Protein AF-A0A3D2SP18-F1 (afdb_monomer)

Radius of gyration: 19.95 Å; Cα contacts (8 Å, |Δi|>4): 294; chains: 1; bounding box: 47×42×52 Å

Solvent-accessible surface area (backbone atoms only — not comparable to full-atom values): 10862 Å² total; per-residue (Å²): 131,84,65,53,75,46,51,32,9,33,41,48,40,33,46,97,75,21,37,49,35,31,59,40,58,71,90,46,96,77,34,73,23,44,42,63,49,44,42,67,45,57,93,93,53,51,52,66,56,30,19,54,50,31,34,32,74,78,49,62,50,89,78,92,64,76,41,85,68,52,76,50,78,47,82,56,99,73,36,34,42,37,40,41,33,31,34,34,75,58,53,82,83,58,55,82,60,54,50,82,66,50,43,79,36,49,44,80,54,55,82,76,52,58,54,56,78,84,45,52,70,54,51,57,67,64,49,65,59,92,38,72,48,76,39,70,50,73,88,74,65,54,76,88,48,82,38,33,33,34,50,57,65,58,87,89,74,69,56,65,74,77,51,73,85,54,52,80,73,44,50,73,42,53,42,68,54,68,78,58,60,75,70,99

Nearest PDB structures (foldseek):
  7ww5-assembly1_A  TM=8.002E-01  e=2.739E-12  Escherichia coli
  3ffu-assembly1_B  TM=8.468E-01  e=6.689E-11  Bdellovibrio bacteriovorus
  2rrk-assembly1_A  TM=7.383E-01  e=1.856E-09  Escherichia coli K-12
  5zrl-assembly2_B  TM=7.384E-01  e=5.865E-09  Mycolicibacterium smegmatis MC2 155
  6o3p-assembly1_B  TM=6.436E-01  e=6.241E-08  Mus musculus

Structure (mmCIF, N/CA/C/O backbone):
data_AF-A0A3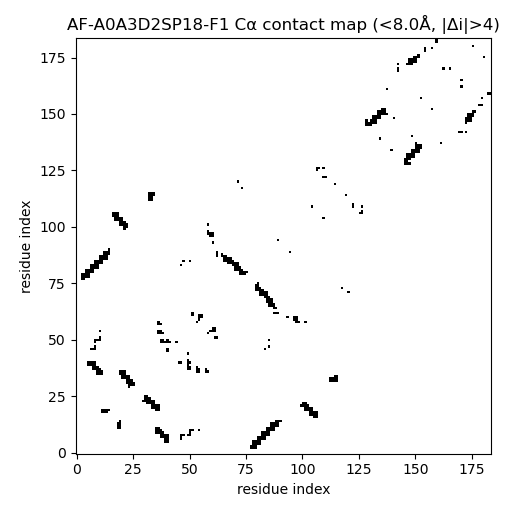D2SP18-F1
#
_entry.id   AF-A0A3D2SP18-F1
#
loop_
_atom_site.group_PDB
_atom_site.id
_atom_site.type_symbol
_atom_site.label_atom_id
_atom_site.label_alt_id
_atom_site.label_comp_id
_atom_site.label_asym_id
_atom_site.label_entity_id
_atom_site.label_seq_id
_atom_site.pdbx_PDB_ins_code
_atom_site.Cartn_x
_atom_site.Cartn_y
_atom_site.Cartn_z
_atom_site.occupancy
_atom_site.B_iso_or_equiv
_atom_site.auth_seq_id
_atom_site.auth_comp_id
_atom_site.auth_asym_id
_atom_site.auth_atom_id
_atom_site.pdbx_PDB_model_num
ATOM 1 N N . MET A 1 1 ? 8.691 -13.862 28.208 1.00 57.28 1 MET A N 1
ATOM 2 C CA . MET A 1 1 ? 7.272 -13.612 27.873 1.00 57.28 1 MET A CA 1
ATOM 3 C C . MET A 1 1 ? 7.206 -13.255 26.399 1.00 57.28 1 MET A C 1
ATOM 5 O O . MET A 1 1 ? 8.135 -12.606 25.934 1.00 57.28 1 MET A O 1
ATOM 9 N N . SER A 1 2 ? 6.203 -13.726 25.656 1.00 78.75 2 SER A N 1
ATOM 10 C CA . SER A 1 2 ? 6.024 -13.340 24.249 1.00 78.75 2 SER A CA 1
ATOM 11 C C . SER A 1 2 ? 5.677 -11.853 24.163 1.00 78.75 2 SER A C 1
ATOM 13 O O . SER A 1 2 ? 4.880 -11.372 24.971 1.00 78.75 2 SER A O 1
ATOM 15 N N . LYS A 1 3 ? 6.282 -11.128 23.215 1.00 87.94 3 LYS A N 1
ATOM 16 C CA . LYS A 1 3 ? 5.959 -9.716 22.970 1.00 87.94 3 LYS A CA 1
ATOM 17 C C . LYS A 1 3 ? 4.475 -9.591 22.582 1.00 87.94 3 LYS A C 1
ATOM 19 O O . LYS A 1 3 ? 3.981 -10.472 21.873 1.00 87.94 3 LYS A O 1
ATOM 24 N N . PRO A 1 4 ? 3.755 -8.547 23.027 1.00 93.19 4 PRO A N 1
ATOM 25 C CA . PRO A 1 4 ? 2.427 -8.251 22.505 1.00 93.19 4 PRO A CA 1
ATOM 26 C C . PRO A 1 4 ? 2.480 -8.088 20.981 1.00 93.19 4 PRO A C 1
ATOM 28 O O . PRO A 1 4 ? 3.446 -7.550 20.437 1.00 93.19 4 PRO A O 1
ATOM 31 N N . VAL A 1 5 ? 1.439 -8.567 20.306 1.00 94.56 5 VAL A N 1
ATOM 32 C CA . VAL A 1 5 ? 1.266 -8.451 18.856 1.00 94.56 5 VAL A CA 1
ATOM 33 C C . VAL A 1 5 ? 0.098 -7.507 18.604 1.00 94.56 5 VAL A C 1
ATOM 35 O O . VAL A 1 5 ? -0.944 -7.638 19.244 1.00 94.56 5 VAL A O 1
ATOM 38 N N . ILE A 1 6 ? 0.283 -6.547 17.703 1.00 94.94 6 ILE A N 1
ATOM 39 C CA . ILE A 1 6 ? -0.779 -5.665 17.220 1.00 94.94 6 ILE A CA 1
ATOM 40 C C . ILE A 1 6 ? -0.916 -5.848 15.718 1.00 94.94 6 ILE A C 1
ATOM 42 O O . ILE A 1 6 ? 0.063 -5.738 14.980 1.00 94.94 6 ILE A O 1
ATOM 46 N N . ASP A 1 7 ? -2.149 -6.053 15.278 1.00 97.06 7 ASP A N 1
ATOM 47 C CA . ASP A 1 7 ? -2.523 -6.083 13.876 1.00 97.06 7 ASP A CA 1
ATOM 48 C C . ASP A 1 7 ? -3.149 -4.742 13.478 1.00 97.06 7 ASP A C 1
ATOM 50 O O . ASP A 1 7 ? -4.023 -4.205 14.163 1.00 97.06 7 ASP A O 1
ATOM 54 N N . ILE A 1 8 ? -2.659 -4.180 12.377 1.00 96.25 8 ILE A N 1
ATOM 55 C CA . ILE A 1 8 ? -3.108 -2.916 11.794 1.00 96.25 8 ILE A CA 1
ATOM 56 C C . ILE A 1 8 ? -3.518 -3.196 10.354 1.00 96.25 8 ILE A C 1
ATOM 58 O O . ILE A 1 8 ? -2.740 -3.765 9.589 1.00 96.25 8 ILE A O 1
ATOM 62 N N . ALA A 1 9 ? -4.720 -2.780 9.983 1.00 97.88 9 ALA A N 1
ATOM 63 C CA . ALA A 1 9 ? -5.226 -2.843 8.625 1.00 97.88 9 ALA A CA 1
ATOM 64 C C . ALA A 1 9 ? -5.054 -1.482 7.937 1.00 97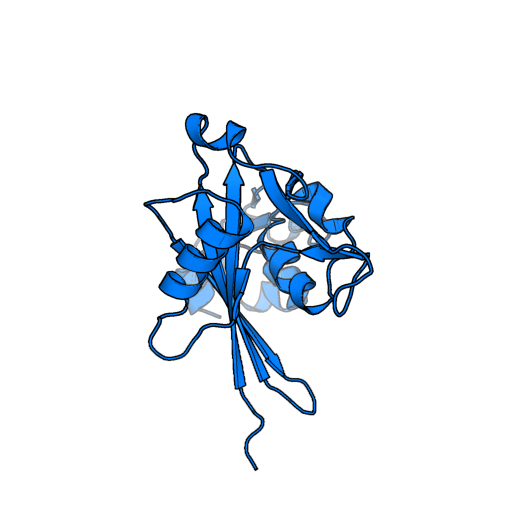.88 9 ALA A C 1
ATOM 66 O O . ALA A 1 9 ? -5.429 -0.455 8.496 1.00 97.88 9 ALA A O 1
ATOM 67 N N . ILE A 1 10 ? -4.488 -1.465 6.729 1.00 97.69 10 ILE A N 1
ATOM 68 C CA . ILE A 1 10 ? -4.214 -0.241 5.961 1.00 97.69 10 ILE A CA 1
ATOM 69 C C . ILE A 1 10 ? -4.856 -0.344 4.578 1.00 97.69 10 ILE A C 1
ATOM 71 O O . ILE A 1 10 ? -4.629 -1.318 3.856 1.00 97.69 10 ILE A O 1
ATOM 75 N N . GLY A 1 11 ? -5.608 0.690 4.192 1.00 97.81 11 GLY A N 1
ATOM 76 C CA . GLY A 1 11 ? -6.241 0.801 2.882 1.00 97.81 11 GLY A CA 1
ATOM 77 C C . GLY A 1 11 ? -5.465 1.706 1.925 1.00 97.81 11 GLY A C 1
ATOM 78 O O . GLY A 1 11 ? -5.399 2.922 2.083 1.00 97.81 11 GLY A O 1
ATOM 79 N N . LEU A 1 12 ? -4.917 1.121 0.865 1.00 97.88 12 LEU A N 1
ATOM 80 C CA . LEU A 1 12 ? -4.280 1.828 -0.241 1.00 97.88 12 LEU A CA 1
ATOM 81 C C . LEU A 1 12 ? -5.338 2.176 -1.292 1.00 97.88 12 LEU A C 1
ATOM 83 O O . LEU A 1 12 ? -5.621 1.398 -2.205 1.00 97.88 12 LEU A O 1
ATOM 87 N N . LEU A 1 13 ? -5.945 3.352 -1.156 1.00 98.06 13 LEU A N 1
ATOM 88 C CA . LEU A 1 13 ? -6.958 3.824 -2.098 1.00 98.06 13 LEU A CA 1
ATOM 89 C C . LEU A 1 13 ? -6.307 4.399 -3.354 1.00 98.06 13 LEU A C 1
ATOM 91 O O . LEU A 1 13 ? -5.479 5.310 -3.274 1.00 98.06 13 LEU A O 1
ATOM 95 N N . LEU A 1 14 ? -6.689 3.867 -4.515 1.00 97.31 14 LEU A N 1
ATOM 96 C CA . LEU A 1 14 ? -6.088 4.184 -5.807 1.00 97.31 14 LEU A CA 1
ATOM 97 C C . LEU A 1 14 ? -7.085 4.873 -6.737 1.00 97.31 14 LEU A C 1
ATOM 99 O O . LEU A 1 14 ? -8.202 4.401 -6.928 1.00 97.31 14 LEU A O 1
ATOM 103 N N . HIS A 1 15 ? -6.652 5.942 -7.400 1.00 96.25 15 HIS A N 1
ATOM 104 C CA . HIS A 1 15 ? -7.450 6.610 -8.425 1.00 96.25 15 HIS A CA 1
ATOM 105 C C . HIS A 1 15 ? -6.551 7.212 -9.504 1.00 96.25 15 HIS A C 1
ATOM 107 O O . HIS A 1 15 ? -5.709 8.060 -9.214 1.00 96.25 15 HIS A O 1
ATOM 113 N N . ARG A 1 16 ? -6.712 6.774 -10.762 1.00 93.31 16 ARG A N 1
ATOM 114 C CA . ARG A 1 16 ? -5.960 7.285 -11.931 1.00 93.31 16 ARG A CA 1
ATOM 115 C C . ARG A 1 16 ? -4.444 7.402 -11.682 1.00 93.31 16 ARG A C 1
ATOM 117 O O . ARG A 1 16 ? -3.831 8.434 -11.940 1.00 93.31 16 ARG A O 1
ATOM 124 N N . GLY A 1 17 ? -3.847 6.347 -11.123 1.00 88.31 17 GLY A N 1
ATOM 125 C CA . GLY A 1 17 ? -2.411 6.286 -10.815 1.00 88.31 17 GLY A CA 1
ATOM 126 C C . GLY A 1 17 ? -1.976 7.036 -9.548 1.00 88.31 17 GLY A C 1
ATOM 127 O O . GLY A 1 17 ? -0.808 6.952 -9.175 1.00 88.31 17 GLY A O 1
ATOM 128 N N . LYS A 1 18 ? -2.892 7.723 -8.858 1.00 95.62 18 LYS A N 1
ATOM 129 C CA . LYS A 1 18 ? -2.647 8.381 -7.570 1.00 95.62 18 LYS A CA 1
ATOM 130 C C . LYS A 1 18 ? -3.057 7.500 -6.397 1.00 95.62 18 LYS A C 1
ATOM 132 O O . LYS A 1 18 ? -3.878 6.597 -6.553 1.00 95.62 18 LYS A O 1
ATOM 137 N N . VAL A 1 19 ? -2.496 7.806 -5.233 1.00 97.38 19 VAL A N 1
ATOM 138 C CA . VAL A 1 19 ? -2.779 7.169 -3.944 1.00 97.38 19 VAL A CA 1
ATOM 139 C C . VAL A 1 19 ? -3.335 8.218 -2.985 1.00 97.38 19 VAL A C 1
ATOM 141 O O . VAL A 1 19 ? -2.843 9.353 -2.967 1.00 97.38 19 VAL A O 1
ATOM 144 N N . LEU A 1 20 ? -4.362 7.861 -2.214 1.00 97.69 20 LEU A N 1
ATOM 145 C CA . LEU A 1 20 ? -4.901 8.732 -1.173 1.00 97.69 20 LEU A CA 1
ATOM 146 C C . LEU A 1 20 ? -3.981 8.734 0.051 1.00 97.69 20 LEU A C 1
ATOM 148 O O . LEU A 1 20 ? -3.596 7.677 0.547 1.00 97.69 20 LEU A O 1
ATOM 152 N N . VAL A 1 21 ? -3.643 9.924 0.539 1.00 97.25 21 VAL A N 1
ATOM 153 C CA . VAL A 1 21 ? -2.777 10.118 1.704 1.00 97.25 21 VAL A CA 1
ATOM 154 C C . VAL A 1 21 ? -3.359 11.217 2.587 1.00 97.25 21 VAL A C 1
ATOM 156 O O . VAL A 1 21 ? -3.791 12.257 2.087 1.00 97.25 21 VAL A O 1
ATOM 159 N N . GLY A 1 22 ? -3.369 10.988 3.895 1.00 93.38 22 GLY A N 1
ATOM 160 C CA . GLY A 1 22 ? -3.806 11.943 4.910 1.00 93.38 22 GLY A CA 1
ATOM 161 C C . GLY A 1 22 ? -2.629 12.622 5.601 1.00 93.38 22 GLY A C 1
ATOM 162 O O . GLY A 1 22 ? -1.488 12.162 5.523 1.00 93.38 22 GLY A O 1
ATOM 163 N N . TRP A 1 23 ? -2.907 13.722 6.298 1.00 85.44 23 TRP A N 1
ATOM 164 C CA . TRP A 1 23 ? -1.936 14.413 7.147 1.00 85.44 23 TRP A CA 1
ATOM 165 C C . TRP A 1 23 ? -2.368 14.379 8.613 1.00 85.44 23 TRP A C 1
ATOM 167 O O . TRP A 1 23 ? -3.408 14.939 8.975 1.00 85.44 23 TRP A O 1
ATOM 177 N N . ARG A 1 24 ? -1.523 13.809 9.481 1.00 76.12 24 ARG A N 1
ATOM 178 C CA . ARG A 1 24 ? -1.743 13.825 10.932 1.00 76.12 24 ARG A CA 1
ATOM 179 C C . ARG A 1 24 ? -1.461 15.203 11.499 1.00 76.12 24 ARG A C 1
ATOM 181 O O . ARG A 1 24 ? -0.310 15.644 11.561 1.00 76.12 24 ARG A O 1
ATOM 188 N N . GLN A 1 25 ? -2.497 15.870 11.998 1.00 61.44 25 GLN A N 1
ATOM 189 C CA . GLN A 1 25 ? -2.319 17.113 12.745 1.00 61.44 25 GLN A CA 1
ATOM 190 C C . GLN A 1 25 ? -1.511 16.882 14.037 1.00 61.44 25 GLN A C 1
ATOM 192 O O . GLN A 1 25 ? -1.594 15.831 14.673 1.00 61.44 25 GLN A O 1
ATOM 197 N N . ALA A 1 26 ? -0.744 17.896 14.448 1.00 54.66 26 ALA A N 1
ATOM 198 C CA . ALA A 1 26 ? 0.270 17.840 15.509 1.00 54.66 26 ALA A CA 1
ATOM 199 C C . ALA A 1 26 ? -0.191 17.302 16.885 1.00 54.66 26 ALA A C 1
ATOM 201 O O . ALA A 1 26 ? 0.650 16.949 17.705 1.00 54.66 26 ALA A O 1
ATOM 202 N N . LYS A 1 27 ? -1.501 17.253 17.163 1.00 51.06 27 LYS A N 1
ATOM 203 C CA . LYS A 1 27 ? -2.057 16.824 18.460 1.00 51.06 27 LYS A CA 1
ATOM 204 C C . LYS A 1 27 ? -2.186 15.302 18.632 1.00 51.06 27 LYS A C 1
ATOM 206 O O . LYS A 1 27 ? -2.549 14.866 19.719 1.00 51.06 27 LYS A O 1
ATOM 211 N N . GLN A 1 28 ? -1.911 14.498 17.605 1.00 52.66 28 GLN A N 1
ATOM 212 C CA . GLN A 1 28 ? -1.938 13.031 17.697 1.00 52.66 28 GLN A CA 1
ATOM 213 C C . GLN A 1 28 ? -0.544 12.440 17.986 1.00 52.66 28 GLN A C 1
ATOM 215 O O . GLN A 1 28 ? 0.476 13.067 17.692 1.00 52.66 28 GLN A O 1
ATOM 220 N N . HIS A 1 29 ? -0.482 11.220 18.540 1.00 46.75 29 HIS A N 1
ATOM 221 C CA . HIS A 1 29 ? 0.773 10.465 18.674 1.00 46.75 29 HIS A CA 1
ATOM 222 C C . HIS A 1 29 ? 1.473 10.372 17.301 1.00 46.75 29 HIS A C 1
ATOM 224 O O . HIS A 1 29 ? 0.898 9.856 16.351 1.00 46.75 29 HIS A O 1
ATOM 230 N N . GLN A 1 30 ? 2.706 10.889 17.202 1.00 52.31 30 GLN A N 1
ATOM 231 C CA . GLN A 1 30 ? 3.456 11.091 15.946 1.00 52.31 30 GLN A CA 1
ATOM 232 C C . GLN A 1 30 ? 2.844 12.089 14.932 1.00 52.31 30 GLN A C 1
ATOM 234 O O . GLN A 1 30 ? 2.942 11.878 13.724 1.00 52.31 30 GLN A O 1
ATOM 239 N N . GLY A 1 31 ? 2.246 13.192 15.395 1.00 61.03 31 GLY A N 1
ATOM 240 C CA . GLY A 1 31 ? 1.761 14.271 14.524 1.00 61.03 31 GLY A CA 1
ATOM 241 C C . GLY A 1 31 ? 2.833 14.886 13.602 1.00 61.03 31 GLY A C 1
ATOM 242 O O . GLY A 1 31 ? 4.035 14.728 13.819 1.00 61.03 31 GLY A O 1
ATOM 243 N N . ASN A 1 32 ? 2.386 15.620 12.578 1.00 75.19 32 ASN A N 1
ATOM 244 C CA . ASN A 1 32 ? 3.199 16.189 11.486 1.00 75.19 32 ASN A CA 1
ATOM 245 C C . ASN A 1 32 ? 3.817 15.154 10.528 1.00 75.19 32 ASN A C 1
ATOM 247 O O . ASN A 1 32 ? 4.922 15.348 10.004 1.00 75.19 32 ASN A O 1
ATOM 251 N N . LYS A 1 33 ? 3.106 14.048 10.303 1.00 86.88 33 LYS A N 1
ATOM 252 C CA . LYS A 1 33 ? 3.475 13.009 9.339 1.00 86.88 33 LYS A CA 1
ATOM 253 C C . LYS A 1 33 ? 2.304 12.684 8.422 1.00 86.88 33 LYS A C 1
ATOM 255 O O . LYS A 1 33 ? 1.144 12.853 8.800 1.00 86.88 33 LYS A O 1
ATOM 260 N N . TYR A 1 34 ? 2.634 12.212 7.229 1.00 93.00 34 TYR A N 1
ATOM 261 C CA . TYR A 1 34 ? 1.659 11.648 6.308 1.00 93.00 34 TYR A CA 1
ATOM 262 C C . TYR A 1 34 ? 1.290 10.224 6.722 1.00 93.00 34 TYR A C 1
ATOM 264 O O . TYR A 1 34 ? 2.112 9.510 7.303 1.00 93.00 34 TYR A O 1
ATOM 272 N N . GLU A 1 35 ? 0.068 9.808 6.406 1.00 93.44 35 GLU A N 1
ATOM 273 C CA . GLU A 1 35 ? -0.416 8.456 6.673 1.00 93.44 35 GLU A CA 1
ATOM 274 C C . GLU A 1 35 ? -1.348 7.939 5.577 1.00 93.44 35 GLU A C 1
ATOM 276 O O . GLU A 1 35 ? -1.923 8.702 4.799 1.00 93.44 35 GLU A O 1
ATOM 281 N N . PHE A 1 36 ? -1.461 6.617 5.520 1.00 96.06 36 PHE A N 1
ATOM 282 C CA . PHE A 1 36 ? -2.509 5.938 4.769 1.00 96.06 36 PHE A CA 1
ATOM 283 C C . PHE A 1 36 ? -3.700 5.710 5.704 1.00 96.06 36 PHE A C 1
ATOM 285 O O . PHE A 1 36 ? -3.463 5.503 6.896 1.00 96.06 36 PHE A O 1
ATOM 292 N N . PRO A 1 37 ? -4.940 5.739 5.192 1.00 95.94 37 PRO A N 1
ATOM 293 C CA . PRO A 1 37 ? -6.112 5.481 6.015 1.00 95.94 37 PRO A CA 1
ATOM 294 C C . PRO A 1 37 ? -6.127 4.026 6.497 1.00 95.94 37 PRO A C 1
ATOM 296 O O . PRO A 1 37 ? -5.683 3.113 5.783 1.00 95.94 37 PRO A O 1
ATOM 299 N N . GLY A 1 38 ? -6.616 3.811 7.712 1.00 95.38 38 GLY A N 1
ATOM 300 C CA . GLY A 1 38 ? -6.581 2.507 8.362 1.00 95.38 38 GLY A CA 1
ATOM 301 C C . GLY A 1 38 ? -6.383 2.582 9.871 1.00 95.38 38 GLY A C 1
ATOM 302 O O . GLY A 1 38 ? -6.093 3.627 10.442 1.00 95.38 38 GLY A O 1
ATOM 303 N N . GLY A 1 39 ? -6.464 1.427 10.521 1.00 95.06 39 GLY A N 1
ATOM 304 C CA . GLY A 1 39 ? -6.504 1.357 11.974 1.00 95.06 39 GLY A CA 1
ATOM 305 C C . GLY A 1 39 ? -6.248 -0.037 12.518 1.00 95.06 39 GLY A C 1
ATOM 306 O O . GLY A 1 39 ? -5.793 -0.940 11.813 1.00 95.06 39 GLY A O 1
ATOM 307 N N . LYS A 1 40 ? -6.455 -0.196 13.824 1.00 96.62 40 LYS A N 1
ATOM 308 C CA . LYS A 1 40 ? -6.207 -1.472 14.504 1.00 96.62 40 LYS A CA 1
ATOM 309 C C . LYS A 1 40 ? -7.300 -2.469 14.144 1.00 96.62 40 LYS A C 1
ATOM 311 O O . LYS A 1 40 ? -8.462 -2.099 14.048 1.00 96.62 40 LYS A O 1
ATOM 316 N N . VAL A 1 41 ? -6.913 -3.732 14.018 1.00 97.81 41 VAL A N 1
ATOM 317 C CA . VAL A 1 41 ? -7.870 -4.834 13.915 1.00 97.81 41 VAL A CA 1
ATOM 318 C C . VAL A 1 41 ? -8.462 -5.082 15.301 1.00 97.81 41 VAL A C 1
ATOM 320 O O . VAL A 1 41 ? -7.731 -5.346 16.261 1.00 97.81 41 VAL A O 1
ATOM 323 N N . GLU A 1 42 ? -9.778 -4.951 15.420 1.00 95.94 42 GLU A N 1
ATOM 324 C CA . GLU A 1 42 ? -10.521 -5.181 16.653 1.00 95.94 42 GLU A CA 1
ATOM 325 C C . GLU A 1 42 ? -10.838 -6.668 16.875 1.00 95.94 42 GLU A C 1
ATOM 327 O O . GLU A 1 42 ? -10.669 -7.533 16.014 1.00 95.94 42 GLU A O 1
ATOM 332 N N . SER A 1 43 ? -11.288 -6.998 18.087 1.00 93.56 43 SER A N 1
ATOM 333 C CA . SER A 1 43 ? -11.628 -8.377 18.430 1.00 93.56 43 SER A CA 1
ATOM 334 C C . SER A 1 43 ? -12.862 -8.843 17.659 1.00 93.56 43 SER A C 1
ATOM 336 O O . SER A 1 43 ? -13.958 -8.338 17.881 1.00 93.56 43 SER A O 1
ATOM 338 N N . GLY A 1 44 ? -12.703 -9.898 16.861 1.00 95.00 44 GLY A N 1
ATOM 339 C CA . GLY A 1 44 ? -13.806 -10.561 16.159 1.00 95.00 44 GLY A CA 1
ATOM 340 C C . GLY A 1 44 ? -13.990 -10.134 14.704 1.00 95.00 44 GLY A C 1
ATOM 341 O O . GLY A 1 44 ? -14.853 -10.700 14.042 1.00 95.00 44 GLY A O 1
ATOM 342 N N . GLU A 1 45 ? -13.168 -9.210 14.204 1.00 96.31 45 GLU A N 1
ATOM 343 C CA . GLU A 1 45 ? -13.093 -8.859 12.783 1.00 96.31 45 GLU A CA 1
ATOM 344 C C . GLU A 1 45 ? -11.809 -9.405 12.138 1.00 96.31 45 GLU A C 1
ATOM 346 O O . GLU A 1 45 ? -10.771 -9.587 12.780 1.00 96.31 45 GLU A O 1
ATOM 351 N N . SER A 1 46 ? -11.880 -9.695 10.843 1.00 97.56 46 SER A N 1
ATOM 352 C CA . SER A 1 46 ? -10.713 -9.950 10.003 1.00 97.56 46 SER A CA 1
ATOM 353 C C . SER A 1 46 ? -9.991 -8.640 9.656 1.00 97.56 46 SER A C 1
ATOM 355 O O . SER A 1 46 ? -10.605 -7.571 9.665 1.00 97.56 46 SER A O 1
ATOM 357 N N . PRO A 1 47 ? -8.702 -8.681 9.267 1.00 97.81 47 PRO A N 1
ATOM 358 C CA . PRO A 1 47 ? -7.997 -7.473 8.843 1.00 97.81 47 PRO A CA 1
ATOM 359 C C . PRO A 1 47 ? -8.639 -6.763 7.640 1.00 97.81 47 PRO A C 1
ATOM 361 O O . PRO A 1 47 ? -8.540 -5.544 7.529 1.00 97.81 47 PRO A O 1
ATOM 364 N N . GLU A 1 48 ? -9.310 -7.495 6.745 1.00 97.75 48 GLU A N 1
ATOM 365 C CA . GLU A 1 48 ? -10.043 -6.880 5.631 1.00 97.75 48 GLU A CA 1
ATOM 366 C C . GLU A 1 48 ? -11.296 -6.142 6.127 1.00 97.75 48 GLU A C 1
ATOM 368 O O . GLU A 1 48 ? -11.546 -5.013 5.710 1.00 97.75 48 GLU A O 1
ATOM 373 N N . GLU A 1 49 ? -12.067 -6.744 7.038 1.00 97.94 49 GLU A N 1
ATOM 374 C CA . GLU A 1 49 ? -13.237 -6.098 7.653 1.00 97.94 49 GLU A CA 1
ATOM 375 C C . GLU A 1 49 ? -12.833 -4.836 8.419 1.00 97.94 49 GLU A C 1
ATOM 377 O O . GLU A 1 49 ? -13.436 -3.784 8.198 1.00 97.94 49 GLU A O 1
ATOM 382 N N . ALA A 1 50 ? -11.752 -4.915 9.202 1.00 98.06 50 ALA A N 1
ATOM 383 C CA . ALA A 1 50 ? -11.152 -3.770 9.878 1.00 98.06 50 ALA A CA 1
ATOM 384 C C . ALA A 1 50 ? -10.787 -2.663 8.881 1.00 98.06 50 ALA A C 1
ATOM 386 O O . ALA A 1 50 ? -11.174 -1.513 9.057 1.00 98.06 50 ALA A O 1
ATOM 387 N N . CYS A 1 51 ? -10.105 -3.007 7.779 1.00 98.00 51 CYS A N 1
ATOM 388 C CA . CYS A 1 51 ? -9.760 -2.044 6.734 1.00 98.00 51 CYS A CA 1
ATOM 389 C C . CYS A 1 51 ? -11.010 -1.340 6.194 1.00 98.00 51 CYS A C 1
ATOM 391 O O . CYS A 1 51 ? -11.066 -0.116 6.137 1.00 98.00 51 CYS A O 1
ATOM 393 N N . ARG A 1 52 ? -12.041 -2.108 5.831 1.00 97.81 52 ARG A N 1
ATOM 394 C CA . ARG A 1 52 ? -13.282 -1.572 5.257 1.00 97.81 52 ARG A CA 1
ATOM 395 C C . ARG A 1 52 ? -14.017 -0.653 6.229 1.00 97.81 52 ARG A C 1
ATOM 397 O O . ARG A 1 52 ? -14.523 0.380 5.792 1.00 97.81 52 ARG A O 1
ATOM 404 N N . ARG A 1 53 ? -14.059 -1.015 7.515 1.00 97.62 53 ARG A N 1
ATOM 405 C CA . ARG A 1 53 ? -14.625 -0.194 8.591 1.00 97.62 53 ARG A CA 1
ATOM 406 C C . ARG A 1 53 ? -13.864 1.122 8.734 1.00 97.62 53 ARG A C 1
ATOM 408 O O . ARG A 1 53 ? -14.478 2.176 8.622 1.00 97.62 53 ARG A O 1
ATOM 415 N N . GLU A 1 54 ? -12.543 1.064 8.881 1.00 97.50 54 GLU A N 1
ATOM 416 C CA . GLU A 1 54 ? -11.686 2.247 9.044 1.00 97.50 54 GLU A CA 1
ATOM 417 C C . GLU A 1 54 ? -11.795 3.195 7.842 1.00 97.50 54 GLU A C 1
ATOM 419 O O . GLU A 1 54 ? -11.964 4.397 8.009 1.00 97.50 54 GLU A O 1
ATOM 424 N N . ILE A 1 55 ? -11.806 2.678 6.607 1.00 97.38 55 ILE A N 1
ATOM 425 C CA . ILE A 1 55 ? -12.003 3.527 5.421 1.00 97.38 55 ILE A CA 1
ATOM 426 C C . ILE A 1 55 ? -13.373 4.201 5.426 1.00 97.38 55 ILE A C 1
ATOM 428 O O . ILE A 1 55 ? -13.487 5.377 5.070 1.00 97.38 55 ILE A O 1
ATOM 432 N N . TYR A 1 56 ? -14.416 3.484 5.831 1.00 96.88 56 TYR A N 1
ATOM 433 C CA . TYR A 1 56 ? -15.740 4.074 5.932 1.00 96.88 56 TYR A CA 1
ATOM 434 C C . TYR A 1 56 ? -15.797 5.164 7.016 1.00 96.88 56 TYR A C 1
ATOM 436 O O . TYR A 1 56 ? -16.362 6.227 6.771 1.00 96.88 56 TYR A O 1
ATOM 444 N N . GLU A 1 57 ? -15.178 4.938 8.176 1.00 95.19 57 GLU A N 1
ATOM 445 C CA . GLU A 1 57 ? -15.163 5.868 9.313 1.00 95.19 57 GLU A CA 1
ATOM 446 C C . GLU A 1 57 ? -14.279 7.103 9.072 1.00 95.19 57 GLU A C 1
ATOM 448 O O . GLU A 1 57 ? -14.698 8.227 9.352 1.00 95.19 57 GLU A O 1
ATOM 453 N N . GLU A 1 58 ? -13.073 6.918 8.532 1.00 94.88 58 GLU A N 1
ATOM 454 C CA . GLU A 1 58 ? -12.082 7.984 8.364 1.00 94.88 58 GLU A CA 1
ATOM 455 C C . GLU A 1 58 ? -12.223 8.750 7.042 1.00 94.88 58 GLU A C 1
ATOM 457 O O . GLU A 1 58 ? -11.995 9.964 6.986 1.00 94.88 58 GLU A O 1
ATOM 462 N N . VAL A 1 59 ? -12.545 8.041 5.954 1.00 96.25 59 VAL A N 1
ATOM 463 C CA . VAL A 1 59 ? -12.594 8.602 4.591 1.00 96.25 59 VAL A CA 1
ATOM 464 C C . VAL A 1 59 ? -14.032 8.890 4.155 1.00 96.25 59 VAL A C 1
ATOM 466 O O . VAL A 1 59 ? -14.249 9.776 3.329 1.00 96.25 59 VAL A O 1
ATOM 469 N N . GLY A 1 60 ? -15.020 8.185 4.715 1.00 96.25 60 GLY A N 1
ATOM 470 C CA . GLY A 1 60 ? -16.441 8.419 4.437 1.00 96.25 60 GLY A CA 1
ATOM 471 C C . GLY A 1 60 ? -16.972 7.718 3.185 1.00 96.25 60 GLY A C 1
ATOM 472 O O . GLY A 1 60 ? -18.033 8.092 2.685 1.00 96.25 60 GLY A O 1
ATOM 473 N N . ILE A 1 61 ? -16.254 6.724 2.650 1.00 96.75 61 ILE A N 1
ATOM 474 C CA . ILE A 1 61 ? -16.653 6.010 1.428 1.00 96.75 61 ILE A CA 1
ATOM 475 C C . ILE A 1 61 ? -16.754 4.500 1.648 1.00 96.75 61 ILE A C 1
ATOM 477 O O . ILE A 1 61 ? -15.950 3.896 2.352 1.00 96.75 61 ILE A O 1
ATOM 481 N N . GLY A 1 62 ? -17.730 3.876 0.989 1.00 95.75 62 GLY A N 1
ATOM 482 C CA . GLY A 1 62 ? -17.857 2.423 0.909 1.00 95.75 62 GLY A CA 1
ATOM 483 C C . GLY A 1 62 ? -17.386 1.910 -0.449 1.00 95.75 62 GLY A C 1
ATOM 484 O O . GLY A 1 62 ? -17.873 2.363 -1.482 1.00 95.75 62 GLY A O 1
ATOM 485 N N . LEU A 1 63 ? -16.466 0.943 -0.452 1.00 96.12 63 LEU A N 1
ATOM 486 C CA . LEU A 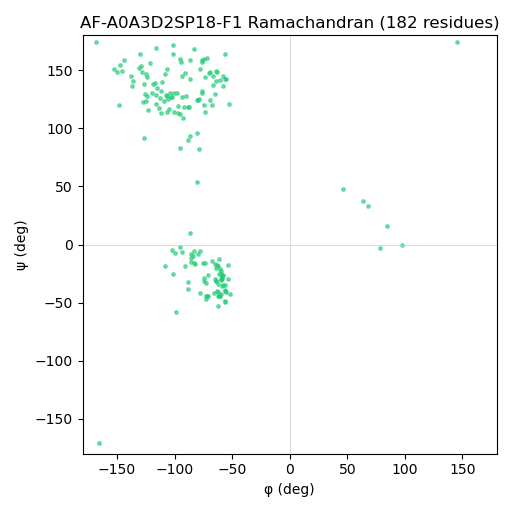1 63 ? -15.973 0.283 -1.666 1.00 96.12 63 LEU A CA 1
ATOM 487 C C . LEU A 1 63 ? -16.323 -1.206 -1.631 1.00 96.12 63 LEU A C 1
ATOM 489 O O . LEU A 1 63 ? -16.215 -1.853 -0.586 1.00 96.12 63 LEU A O 1
ATOM 493 N N . SER A 1 64 ? -16.748 -1.747 -2.772 1.00 90.56 64 SER A N 1
ATOM 494 C CA . SER A 1 64 ? -17.213 -3.134 -2.889 1.00 90.56 64 SER A CA 1
ATOM 495 C C . SER A 1 64 ? -16.099 -4.134 -3.197 1.00 90.56 64 SER A C 1
ATOM 497 O O . SER A 1 64 ? -16.179 -5.273 -2.748 1.00 90.56 64 SER A O 1
ATOM 499 N N . GLN A 1 65 ? -15.072 -3.725 -3.946 1.00 95.50 65 GLN A N 1
ATOM 500 C CA . GLN A 1 65 ? -13.969 -4.589 -4.365 1.00 95.50 65 GLN A CA 1
ATOM 501 C C . GLN A 1 65 ? -12.675 -4.221 -3.645 1.00 95.50 65 GLN A C 1
ATOM 503 O O . GLN A 1 65 ? -12.201 -3.089 -3.751 1.00 95.50 65 GLN A O 1
ATOM 508 N N . TRP A 1 66 ? -12.107 -5.213 -2.965 1.00 97.00 66 TRP A N 1
ATOM 509 C CA . TRP A 1 66 ? -10.869 -5.124 -2.203 1.00 97.00 66 TRP A CA 1
ATOM 510 C C . TRP A 1 66 ? -9.925 -6.241 -2.617 1.00 97.00 66 TRP A C 1
ATOM 512 O O . TRP A 1 66 ? -10.355 -7.334 -2.986 1.00 97.00 66 TRP A O 1
ATOM 522 N N . TYR A 1 67 ? -8.633 -5.953 -2.553 1.00 97.25 67 TYR A N 1
ATOM 523 C CA . TYR A 1 67 ? -7.585 -6.887 -2.926 1.00 97.25 67 TYR A CA 1
ATOM 524 C C . TYR A 1 67 ? -6.474 -6.849 -1.883 1.00 97.25 67 TYR A C 1
ATOM 526 O O . TYR A 1 67 ? -6.097 -5.777 -1.403 1.00 97.25 67 TYR A O 1
ATOM 534 N N . VAL A 1 68 ? -5.921 -8.016 -1.557 1.00 97.44 68 VAL A N 1
ATOM 535 C CA . VAL A 1 68 ? -4.719 -8.111 -0.721 1.00 97.44 68 VAL A CA 1
ATOM 536 C C . VAL A 1 68 ? -3.550 -7.481 -1.477 1.00 97.44 68 VAL A C 1
ATOM 538 O O . VAL A 1 68 ? -3.320 -7.801 -2.644 1.00 97.44 68 VAL A O 1
ATOM 541 N N . PHE A 1 69 ? -2.826 -6.579 -0.818 1.00 95.38 69 PHE A N 1
ATOM 542 C CA . PHE A 1 69 ? -1.617 -5.963 -1.357 1.00 95.38 69 PHE A CA 1
ATOM 543 C C . PHE A 1 69 ? -0.363 -6.648 -0.811 1.00 95.38 69 PHE A C 1
ATOM 545 O O . PHE A 1 69 ? 0.440 -7.150 -1.590 1.00 95.38 69 PHE A O 1
ATOM 552 N N . ASP A 1 70 ? -0.201 -6.678 0.515 1.00 94.94 70 ASP A N 1
ATOM 553 C CA . ASP A 1 70 ? 0.904 -7.368 1.190 1.00 94.94 70 ASP A CA 1
ATOM 554 C C . ASP A 1 70 ? 0.661 -7.480 2.708 1.00 94.94 70 ASP A C 1
ATOM 556 O O . ASP A 1 70 ? -0.271 -6.881 3.250 1.00 94.94 70 ASP A O 1
ATOM 560 N N . ARG A 1 71 ? 1.543 -8.193 3.411 1.00 95.44 71 ARG A N 1
ATOM 561 C CA . ARG A 1 71 ? 1.658 -8.204 4.868 1.00 95.44 71 ARG A CA 1
ATOM 562 C C . ARG A 1 71 ? 3.098 -7.907 5.286 1.00 95.44 71 ARG A C 1
ATOM 564 O O . ARG A 1 71 ? 4.020 -8.641 4.944 1.00 95.44 71 ARG A O 1
ATOM 571 N N . ILE A 1 72 ? 3.289 -6.859 6.085 1.00 93.94 72 ILE A N 1
ATOM 572 C CA . ILE A 1 72 ? 4.608 -6.427 6.569 1.00 93.94 72 ILE A CA 1
ATOM 573 C C . ILE A 1 72 ? 4.654 -6.567 8.089 1.00 93.94 72 ILE A C 1
ATOM 575 O O . ILE A 1 72 ? 3.775 -6.066 8.781 1.00 93.94 72 ILE A O 1
ATOM 579 N N . GLN A 1 73 ? 5.684 -7.226 8.618 1.00 94.56 73 GLN A N 1
ATOM 580 C CA . GLN A 1 73 ? 5.899 -7.347 10.059 1.00 94.56 73 GLN A CA 1
ATOM 581 C C . GLN A 1 73 ? 7.076 -6.472 10.493 1.00 94.56 73 GLN A C 1
ATOM 583 O O . GLN A 1 73 ? 8.176 -6.581 9.950 1.00 94.56 73 GLN A O 1
ATOM 588 N N . HIS A 1 74 ? 6.854 -5.645 11.510 1.00 91.69 74 HIS A N 1
ATOM 589 C CA . HIS A 1 74 ? 7.899 -4.914 12.214 1.00 91.69 74 HIS A CA 1
ATOM 590 C C . HIS A 1 74 ? 8.018 -5.440 13.638 1.00 91.69 74 HIS A C 1
ATOM 592 O O . HIS A 1 74 ? 7.039 -5.476 14.383 1.00 91.69 74 HIS A O 1
ATOM 598 N N . GLU A 1 75 ? 9.224 -5.837 14.024 1.00 92.31 75 GLU A N 1
ATOM 599 C CA . GLU A 1 75 ? 9.528 -6.245 15.389 1.00 92.31 75 GLU A CA 1
ATOM 600 C C . GLU A 1 75 ? 10.309 -5.133 16.091 1.00 92.31 75 GLU A C 1
ATOM 602 O O . GLU A 1 75 ? 11.418 -4.785 15.686 1.00 92.31 75 GLU A O 1
ATOM 607 N N . TYR A 1 76 ? 9.707 -4.574 17.136 1.00 88.44 76 TYR A N 1
ATOM 608 C CA . TYR A 1 76 ? 10.332 -3.633 18.060 1.00 88.44 76 TYR A CA 1
ATOM 609 C C . TYR A 1 76 ? 10.724 -4.367 19.352 1.00 88.44 76 TYR A C 1
ATOM 611 O O . TYR A 1 76 ? 10.386 -5.541 19.551 1.00 88.44 76 TYR A O 1
ATOM 619 N N . ASP A 1 77 ? 11.457 -3.700 20.243 1.00 90.69 77 ASP A N 1
ATOM 620 C CA . ASP A 1 77 ? 11.936 -4.312 21.492 1.00 90.69 77 ASP A CA 1
ATOM 621 C C . ASP A 1 77 ? 10.785 -4.757 22.408 1.00 90.69 77 ASP A C 1
ATOM 623 O O . ASP A 1 77 ? 10.875 -5.787 23.076 1.00 90.69 77 ASP A O 1
ATOM 627 N N . ASP A 1 78 ? 9.679 -4.017 22.394 1.00 92.25 78 ASP A N 1
ATOM 628 C CA . ASP A 1 78 ? 8.524 -4.164 23.275 1.00 92.25 78 ASP A CA 1
ATOM 629 C C . ASP A 1 78 ? 7.277 -4.740 22.588 1.00 92.25 78 ASP A C 1
ATOM 631 O O . ASP A 1 78 ? 6.388 -5.235 23.280 1.00 92.25 78 ASP A O 1
ATOM 635 N N . ILE A 1 79 ? 7.197 -4.710 21.253 1.00 93.12 79 ILE A N 1
ATOM 636 C CA . ILE A 1 79 ? 5.981 -5.061 20.509 1.00 93.12 79 ILE A CA 1
ATOM 637 C C . ILE A 1 79 ? 6.269 -5.587 19.099 1.00 93.12 79 ILE A C 1
ATOM 639 O O . ILE A 1 79 ? 7.248 -5.202 18.460 1.00 93.12 79 ILE A O 1
ATOM 643 N N . VAL A 1 80 ? 5.389 -6.446 18.586 1.00 94.00 80 VAL A N 1
ATOM 644 C CA . VAL A 1 80 ? 5.355 -6.840 17.170 1.00 94.00 80 VAL A CA 1
ATOM 645 C C . VAL A 1 80 ? 4.159 -6.171 16.503 1.00 94.00 80 VAL A C 1
ATOM 647 O O . VAL A 1 80 ? 3.035 -6.283 16.986 1.00 94.00 80 VAL A O 1
ATOM 650 N N . VAL A 1 81 ? 4.392 -5.486 15.387 1.00 94.00 81 VAL A N 1
ATOM 651 C CA . VAL A 1 81 ? 3.351 -4.814 14.603 1.00 94.00 81 VAL A CA 1
ATOM 652 C C . VAL A 1 81 ? 3.220 -5.501 13.248 1.00 94.00 81 VAL A C 1
ATOM 654 O O . VAL A 1 81 ? 4.160 -5.502 12.455 1.00 94.00 81 VAL A O 1
ATOM 657 N N . ASN A 1 82 ? 2.046 -6.065 12.978 1.00 95.62 82 ASN A N 1
ATOM 658 C CA . ASN A 1 82 ? 1.668 -6.608 11.679 1.00 95.62 82 ASN A CA 1
ATOM 659 C C . ASN A 1 82 ? 0.853 -5.565 10.913 1.00 95.62 82 ASN A C 1
ATOM 661 O O . ASN A 1 82 ? -0.228 -5.176 11.349 1.00 95.62 82 ASN A O 1
ATOM 665 N N . LEU A 1 83 ? 1.348 -5.144 9.756 1.00 96.00 83 LEU A N 1
ATOM 666 C CA . LEU A 1 83 ? 0.627 -4.301 8.813 1.00 96.00 83 LEU A CA 1
ATOM 667 C C . LEU A 1 83 ? 0.005 -5.193 7.739 1.00 96.00 83 LEU A C 1
ATOM 669 O O . LEU A 1 83 ? 0.724 -5.805 6.948 1.00 96.00 83 LEU A O 1
ATOM 673 N N . HIS A 1 84 ? -1.320 -5.263 7.711 1.00 97.62 84 HIS A N 1
ATOM 674 C CA . HIS A 1 84 ? -2.105 -5.921 6.671 1.00 97.62 84 HIS A CA 1
ATOM 675 C C . HIS A 1 84 ? -2.528 -4.867 5.657 1.00 97.62 84 HIS A C 1
ATOM 677 O O . HIS A 1 84 ? -3.289 -3.955 5.979 1.00 97.62 84 HIS A O 1
ATOM 683 N N . LEU A 1 85 ? -1.988 -4.954 4.446 1.00 97.81 85 LEU A N 1
ATOM 684 C CA . LEU A 1 85 ? -2.190 -3.953 3.410 1.00 97.81 85 LEU A CA 1
ATOM 685 C C . LEU A 1 85 ? -3.207 -4.469 2.402 1.00 97.81 85 LEU A C 1
ATOM 687 O O . LEU A 1 85 ? -3.021 -5.530 1.801 1.00 97.81 85 LEU A O 1
ATOM 691 N N . PHE A 1 86 ? -4.236 -3.672 2.162 1.00 98.25 86 PHE A N 1
ATOM 692 C CA . PHE A 1 86 ? -5.234 -3.913 1.132 1.00 98.25 86 PHE A CA 1
ATOM 693 C C . PHE A 1 86 ? -5.261 -2.734 0.173 1.00 98.25 86 PHE A C 1
ATOM 695 O O . PHE A 1 86 ? -4.876 -1.625 0.537 1.00 98.25 86 PHE A O 1
ATOM 702 N N . TYR A 1 87 ? -5.723 -2.946 -1.053 1.00 97.81 87 TYR A N 1
ATOM 703 C CA . TYR A 1 87 ? -5.963 -1.854 -1.986 1.00 97.81 87 TYR A CA 1
ATOM 704 C C . TYR A 1 87 ? -7.345 -1.951 -2.620 1.00 97.81 87 TYR A C 1
ATOM 706 O O . TYR A 1 87 ? -7.907 -3.036 -2.788 1.00 97.81 87 TYR A O 1
ATOM 714 N N . ALA A 1 88 ? -7.870 -0.788 -2.993 1.00 97.75 88 ALA A N 1
ATOM 715 C CA . ALA A 1 88 ? -9.128 -0.653 -3.708 1.00 97.75 88 ALA A CA 1
ATOM 716 C C . ALA A 1 88 ? -9.060 0.532 -4.675 1.00 97.75 88 ALA A C 1
ATOM 718 O O . ALA A 1 88 ? -8.365 1.523 -4.430 1.00 97.75 88 ALA A O 1
ATOM 719 N N . TYR A 1 89 ? -9.787 0.432 -5.786 1.00 97.69 89 TYR A N 1
ATOM 720 C CA . TYR A 1 89 ? -9.919 1.528 -6.740 1.00 97.69 89 TYR A CA 1
ATOM 721 C C . TYR A 1 89 ? -11.115 2.399 -6.374 1.00 97.69 89 T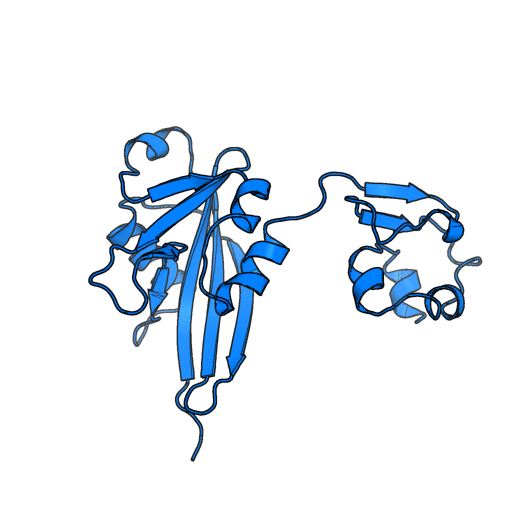YR A C 1
ATOM 723 O O . TYR A 1 89 ? -12.227 1.897 -6.218 1.00 97.69 89 TYR A O 1
ATOM 731 N N . VAL A 1 90 ? -10.891 3.707 -6.271 1.00 97.75 90 VAL A N 1
ATOM 732 C CA . VAL A 1 90 ? -11.956 4.682 -6.036 1.00 97.75 90 VAL A CA 1
ATOM 733 C C . VAL A 1 90 ? -12.531 5.117 -7.388 1.00 97.75 90 VAL A C 1
ATOM 735 O O . VAL A 1 90 ? -11.787 5.668 -8.210 1.00 97.75 90 VAL A O 1
ATOM 738 N N . PRO A 1 91 ? -13.823 4.869 -7.655 1.00 96.50 91 PRO A N 1
ATOM 739 C CA . PRO A 1 91 ? -14.476 5.310 -8.882 1.00 96.50 91 PRO A CA 1
ATOM 740 C C . PRO A 1 91 ? -14.697 6.833 -8.898 1.00 96.50 91 PRO A C 1
ATOM 742 O O . PRO A 1 91 ? -14.666 7.502 -7.865 1.00 96.50 91 PRO A O 1
ATOM 745 N N . ASP A 1 92 ? -14.896 7.389 -10.096 1.00 95.88 92 ASP A N 1
ATOM 746 C CA . ASP A 1 92 ? -15.022 8.839 -10.318 1.00 95.88 92 ASP A CA 1
ATOM 747 C C . ASP A 1 92 ? -16.195 9.483 -9.546 1.00 95.88 92 ASP A C 1
ATOM 749 O O . ASP A 1 92 ? -16.113 10.648 -9.164 1.00 95.88 92 ASP A O 1
ATOM 753 N N . ASP A 1 93 ? -17.278 8.750 -9.297 1.00 95.81 93 ASP A N 1
ATOM 754 C CA . ASP A 1 93 ? -18.487 9.228 -8.614 1.00 95.81 93 ASP A CA 1
ATOM 755 C C . ASP A 1 93 ? -18.314 9.391 -7.095 1.00 95.81 93 ASP A C 1
ATOM 757 O O . ASP A 1 93 ? -18.930 10.274 -6.499 1.00 95.81 93 ASP A O 1
ATOM 761 N N . LEU A 1 94 ? -17.428 8.610 -6.469 1.00 96.00 94 LEU A N 1
ATOM 762 C CA . LEU A 1 94 ? -17.127 8.717 -5.034 1.00 96.00 94 LEU A CA 1
ATOM 763 C C . LEU A 1 94 ? -16.049 9.760 -4.715 1.00 96.00 94 LEU A C 1
ATOM 765 O O . LEU A 1 94 ? -15.873 10.140 -3.559 1.00 96.00 94 LEU A O 1
ATOM 769 N N . MET A 1 95 ? -15.346 10.270 -5.729 1.00 94.19 95 MET A N 1
ATOM 770 C CA . MET A 1 95 ? -14.253 11.233 -5.561 1.00 94.19 95 MET A CA 1
ATOM 771 C C . MET A 1 95 ? -14.657 12.507 -4.814 1.00 94.19 95 MET A C 1
ATOM 773 O O . MET A 1 95 ? -13.848 13.068 -4.079 1.00 94.19 95 MET A O 1
ATOM 777 N N . GLN A 1 96 ? -15.893 12.972 -5.007 1.00 93.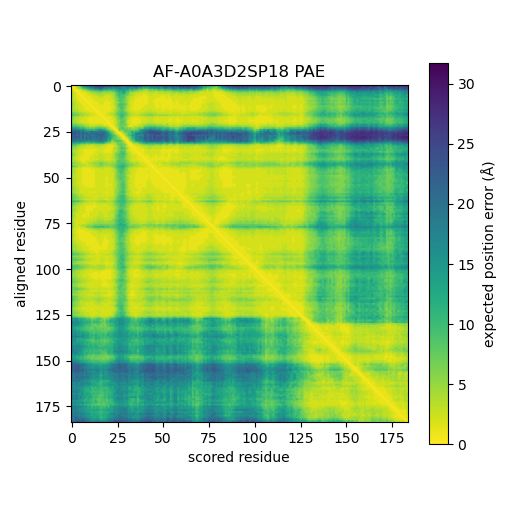38 96 GLN A N 1
ATOM 778 C CA . GLN A 1 96 ? -16.389 14.206 -4.393 1.00 93.38 96 GLN A CA 1
ATOM 779 C C . GLN A 1 96 ? -16.711 14.053 -2.901 1.00 93.38 96 GLN A C 1
ATOM 781 O O . GLN A 1 96 ? -16.834 15.064 -2.215 1.00 93.38 96 GLN A O 1
ATOM 786 N N . LEU A 1 97 ? -16.834 12.818 -2.406 1.00 94.94 97 LEU A N 1
ATOM 787 C CA . LEU A 1 97 ? -17.124 12.517 -1.001 1.00 94.94 97 LEU A CA 1
ATOM 788 C C . LEU A 1 97 ? -15.865 12.532 -0.124 1.00 94.94 97 LEU A C 1
ATOM 790 O O . LEU A 1 97 ? -15.958 12.585 1.098 1.00 94.94 97 LEU A O 1
ATOM 794 N N . ILE A 1 98 ? -14.683 12.477 -0.740 1.00 95.31 98 ILE A N 1
ATOM 795 C CA . ILE A 1 98 ? -13.409 12.437 -0.027 1.00 95.31 98 ILE A CA 1
ATOM 796 C C . ILE A 1 98 ? -12.956 13.866 0.251 1.00 95.31 98 ILE A C 1
ATOM 798 O O . ILE A 1 98 ? -12.703 14.655 -0.664 1.00 95.31 98 ILE A O 1
ATOM 802 N N . HIS A 1 99 ? -12.828 14.195 1.531 1.00 91.31 99 HIS A N 1
ATOM 803 C CA . HIS A 1 99 ? -12.521 15.544 1.991 1.00 91.31 99 HIS A CA 1
ATOM 804 C C . HIS A 1 99 ? -11.176 15.624 2.718 1.00 91.31 99 HIS A C 1
ATOM 806 O O . HIS A 1 99 ? -10.553 14.619 3.052 1.00 91.31 99 HIS A O 1
ATOM 812 N N . GLN A 1 100 ? -10.719 16.852 2.972 1.00 87.31 100 GLN A N 1
ATOM 813 C CA . GLN A 1 100 ? -9.535 17.093 3.796 1.00 87.31 100 GLN A CA 1
ATOM 814 C C . GLN A 1 100 ? -9.693 16.426 5.180 1.00 87.31 100 GLN A C 1
ATOM 816 O O . GLN A 1 100 ? -10.794 16.445 5.730 1.00 87.31 100 GLN A O 1
ATOM 821 N N . PRO A 1 101 ? -8.617 15.862 5.757 1.00 90.94 101 PRO A N 1
ATOM 822 C CA . PRO A 1 101 ? -7.210 16.060 5.388 1.00 90.94 101 PRO A CA 1
ATOM 823 C C . PRO A 1 101 ? -6.685 15.133 4.274 1.00 90.94 101 PRO A C 1
ATOM 825 O O . PRO A 1 101 ? -5.479 15.112 4.024 1.00 90.94 101 PRO A O 1
ATOM 828 N N . TRP A 1 102 ? -7.549 14.372 3.597 1.00 95.12 102 TRP A N 1
ATOM 829 C CA . TRP A 1 102 ? -7.142 13.449 2.541 1.00 95.12 102 TRP A CA 1
ATOM 830 C C . TRP A 1 102 ? -6.808 14.167 1.231 1.00 95.12 102 TRP A C 1
ATOM 832 O O . TRP A 1 102 ? -7.555 15.018 0.744 1.00 95.12 102 TRP A O 1
ATOM 842 N N . THR A 1 103 ? -5.667 13.813 0.642 1.00 95.88 103 THR A N 1
ATOM 843 C CA . THR A 1 103 ? -5.164 14.386 -0.611 1.00 95.88 103 THR A CA 1
ATOM 844 C C . THR A 1 103 ? -4.597 13.289 -1.513 1.00 95.88 103 THR A C 1
ATOM 846 O O . THR A 1 103 ? -4.004 12.316 -1.053 1.00 95.88 103 THR A O 1
ATOM 849 N N . TRP A 1 104 ? -4.778 13.445 -2.825 1.00 96.62 104 TRP A N 1
ATOM 850 C CA . TRP A 1 104 ? -4.323 12.487 -3.832 1.00 96.62 104 TRP A CA 1
ATOM 851 C C . TRP A 1 104 ? -2.921 12.817 -4.341 1.00 96.62 104 TRP A C 1
ATOM 853 O O . TRP A 1 104 ? -2.724 13.845 -4.996 1.00 96.62 104 TRP A O 1
ATOM 863 N N . TYR A 1 105 ? -1.975 11.905 -4.131 1.00 96.56 105 TYR A N 1
ATOM 864 C CA . TYR A 1 105 ? -0.587 12.045 -4.573 1.00 96.56 105 TYR A CA 1
ATOM 865 C C . TYR A 1 105 ? -0.259 11.058 -5.686 1.00 96.56 105 TYR A C 1
ATOM 867 O O . TYR A 1 105 ? -0.664 9.898 -5.643 1.00 96.56 105 TYR A O 1
ATOM 875 N N . ALA A 1 106 ? 0.501 11.499 -6.685 1.00 94.50 106 ALA A N 1
ATOM 876 C CA . ALA A 1 106 ? 1.137 10.579 -7.621 1.00 94.50 106 ALA A CA 1
ATOM 877 C C . ALA A 1 106 ? 2.161 9.709 -6.875 1.00 94.50 106 ALA A C 1
ATOM 879 O O . ALA A 1 106 ? 2.763 10.153 -5.892 1.00 94.50 106 ALA A O 1
ATOM 880 N N . ARG A 1 107 ? 2.367 8.472 -7.336 1.00 91.50 107 ARG A N 1
ATOM 881 C CA . ARG A 1 107 ? 3.235 7.490 -6.662 1.00 91.50 107 ARG A CA 1
ATOM 882 C C . ARG A 1 107 ? 4.643 8.037 -6.43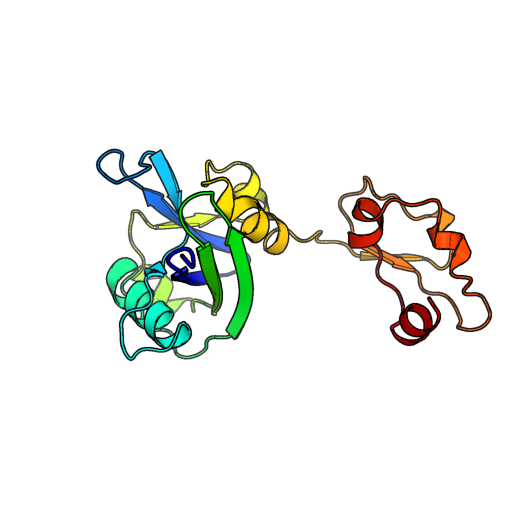9 1.00 91.50 107 ARG A C 1
ATOM 884 O O . ARG A 1 107 ? 5.194 7.915 -5.353 1.00 91.50 107 ARG A O 1
ATOM 891 N N . GLU A 1 108 ? 5.194 8.741 -7.417 1.00 89.44 108 GLU A N 1
ATOM 892 C CA . GLU A 1 108 ? 6.533 9.328 -7.360 1.00 89.44 108 GLU A CA 1
ATOM 893 C C . GLU A 1 108 ? 6.647 10.417 -6.286 1.00 89.44 108 GLU A C 1
ATOM 895 O O . GLU A 1 108 ? 7.717 10.609 -5.704 1.00 89.44 108 GLU A O 1
ATOM 900 N N . GLN A 1 109 ? 5.546 11.117 -5.989 1.00 93.62 109 GLN A N 1
ATOM 901 C CA . GLN A 1 109 ? 5.515 12.145 -4.949 1.00 93.62 109 GLN A CA 1
ATOM 902 C C . GLN A 1 109 ? 5.607 11.539 -3.547 1.00 93.62 109 GLN A C 1
ATOM 904 O O . GLN A 1 109 ? 6.115 12.209 -2.650 1.00 93.62 109 GLN A O 1
ATOM 909 N N . LEU A 1 110 ? 5.181 10.282 -3.363 1.00 93.88 110 LEU A N 1
ATOM 910 C CA . LEU A 1 110 ? 5.162 9.607 -2.062 1.00 93.88 110 LEU A CA 1
ATOM 911 C C . LEU A 1 110 ? 6.549 9.545 -1.411 1.00 93.88 110 LEU A C 1
ATOM 913 O O . LEU A 1 110 ? 6.662 9.710 -0.202 1.00 93.88 110 LEU A O 1
ATOM 917 N N . THR A 1 111 ? 7.608 9.399 -2.214 1.00 90.94 111 THR A N 1
ATOM 918 C CA . THR A 1 111 ? 9.007 9.360 -1.738 1.00 90.94 111 THR A CA 1
ATOM 919 C C . THR A 1 111 ? 9.485 10.665 -1.098 1.00 90.94 111 THR A C 1
ATOM 921 O O . THR A 1 111 ? 10.497 10.679 -0.404 1.00 90.94 111 THR A O 1
ATOM 924 N N . ARG A 1 112 ? 8.774 11.774 -1.333 1.00 92.31 112 ARG A N 1
ATOM 925 C CA . ARG A 1 112 ? 9.101 13.107 -0.803 1.00 92.31 112 ARG A CA 1
ATOM 926 C C . ARG A 1 112 ? 8.269 13.472 0.425 1.00 92.31 112 ARG A C 1
ATOM 928 O O . ARG A 1 112 ? 8.487 14.530 1.012 1.00 92.31 112 ARG A O 1
ATOM 935 N N . LEU A 1 113 ? 7.285 12.646 0.776 1.00 92.44 113 LEU A N 1
ATOM 936 C CA . LEU A 1 113 ? 6.403 12.876 1.911 1.00 92.44 113 LEU A CA 1
ATOM 937 C C . LEU A 1 113 ? 7.034 12.320 3.192 1.00 92.44 113 LEU A C 1
ATOM 939 O O . LEU A 1 113 ? 7.653 11.260 3.193 1.00 92.44 113 LEU A O 1
ATOM 943 N N . ASN A 1 114 ? 6.852 13.034 4.302 1.00 91.00 114 ASN A N 1
ATOM 944 C CA . ASN A 1 114 ? 7.346 12.622 5.615 1.00 91.00 114 ASN A CA 1
ATOM 945 C C . ASN A 1 114 ? 6.429 11.556 6.240 1.00 91.00 114 ASN A C 1
ATOM 947 O O . ASN A 1 114 ? 5.551 11.882 7.043 1.00 91.00 114 ASN A O 1
ATOM 951 N N . PHE A 1 115 ? 6.607 10.297 5.849 1.00 91.25 115 PHE A N 1
ATOM 952 C CA . PHE A 1 115 ? 5.943 9.153 6.472 1.00 91.25 115 PHE A CA 1
ATOM 953 C C . PHE A 1 115 ? 6.738 8.621 7.679 1.00 91.25 115 PHE A C 1
ATOM 955 O O . PHE A 1 115 ? 7.943 8.851 7.800 1.00 91.25 115 PHE A O 1
ATOM 962 N N . PRO A 1 116 ? 6.100 7.883 8.606 1.00 87.62 116 PRO A N 1
ATOM 963 C CA . PRO A 1 116 ? 6.829 7.060 9.563 1.00 87.62 116 PRO A CA 1
ATOM 964 C C . PRO A 1 116 ? 7.715 6.032 8.845 1.00 87.62 116 PRO A C 1
ATOM 966 O O . PRO A 1 116 ? 7.291 5.448 7.855 1.00 87.62 116 PRO A O 1
ATOM 969 N N . LYS A 1 117 ? 8.894 5.732 9.406 1.00 85.31 117 LYS A N 1
ATOM 970 C CA . LYS A 1 117 ? 9.856 4.757 8.852 1.00 85.31 117 LYS A CA 1
ATOM 971 C C . LYS A 1 117 ? 9.250 3.366 8.586 1.00 85.31 117 LYS A C 1
ATOM 973 O O . LYS A 1 117 ? 9.674 2.665 7.678 1.00 85.31 117 LYS A O 1
ATOM 978 N N . ALA A 1 118 ? 8.234 2.968 9.357 1.00 83.38 118 ALA A N 1
ATOM 979 C CA . ALA A 1 118 ? 7.501 1.717 9.132 1.00 83.38 118 ALA A CA 1
ATOM 980 C C . ALA A 1 118 ? 6.843 1.657 7.735 1.00 83.38 118 ALA A C 1
ATOM 982 O O . ALA A 1 118 ? 6.700 0.587 7.153 1.00 83.38 118 ALA A O 1
ATOM 983 N N . ASN A 1 119 ? 6.505 2.807 7.149 1.00 90.44 119 ASN A N 1
ATOM 984 C CA . ASN A 1 119 ? 5.864 2.869 5.842 1.00 90.44 119 ASN A CA 1
ATOM 985 C C . ASN A 1 119 ? 6.869 2.811 4.685 1.00 90.44 119 ASN A C 1
ATOM 987 O O . ASN A 1 119 ? 6.424 2.632 3.556 1.00 90.44 119 ASN A O 1
ATOM 991 N N . ASP A 1 120 ? 8.186 2.912 4.912 1.00 89.56 120 ASP A N 1
ATOM 992 C CA . ASP A 1 120 ? 9.196 2.910 3.836 1.00 89.56 120 ASP A CA 1
ATOM 993 C C . ASP A 1 120 ? 9.016 1.702 2.905 1.00 89.56 120 ASP A C 1
ATOM 995 O O . ASP A 1 120 ? 9.009 1.825 1.680 1.00 89.56 120 ASP A O 1
ATOM 999 N N . SER A 1 121 ? 8.757 0.538 3.502 1.00 88.69 121 SER A N 1
ATOM 1000 C CA . SER A 1 121 ? 8.481 -0.714 2.799 1.00 88.69 121 SER A CA 1
ATOM 1001 C C . SER A 1 121 ? 7.194 -0.679 1.960 1.00 88.69 121 SER A C 1
ATOM 1003 O O . SER A 1 121 ? 7.133 -1.325 0.915 1.00 88.69 121 SER A O 1
ATOM 1005 N N . ILE A 1 122 ? 6.175 0.078 2.377 1.00 92.69 122 ILE A N 1
ATOM 1006 C CA . ILE A 1 122 ? 4.934 0.298 1.615 1.00 92.69 122 ILE A CA 1
ATOM 1007 C C . ILE A 1 122 ? 5.216 1.222 0.427 1.00 92.69 122 ILE A C 1
ATOM 1009 O O . ILE A 1 122 ? 4.823 0.929 -0.701 1.00 92.69 122 ILE A O 1
ATOM 1013 N N . ILE A 1 123 ? 5.932 2.324 0.667 1.00 93.12 123 ILE A N 1
ATOM 1014 C CA . ILE A 1 123 ? 6.257 3.324 -0.356 1.00 93.12 123 ILE A CA 1
ATOM 1015 C C . ILE A 1 123 ? 7.094 2.694 -1.469 1.00 93.12 123 ILE A C 1
ATOM 1017 O O . ILE A 1 123 ? 6.773 2.871 -2.641 1.00 93.12 123 ILE A O 1
ATOM 1021 N N . GLN A 1 124 ? 8.102 1.893 -1.120 1.00 87.81 124 GLN A N 1
ATOM 1022 C CA . GLN A 1 124 ? 8.906 1.150 -2.096 1.00 87.81 124 GLN A CA 1
ATOM 1023 C C . GLN A 1 124 ? 8.052 0.241 -2.992 1.00 87.81 124 GLN A C 1
ATOM 1025 O O . GLN A 1 124 ? 8.284 0.169 -4.194 1.00 87.81 124 GLN A O 1
ATOM 1030 N N . ARG A 1 125 ? 7.019 -0.409 -2.442 1.00 87.44 125 ARG A N 1
ATOM 1031 C CA . ARG A 1 125 ? 6.103 -1.265 -3.217 1.00 87.44 125 ARG A CA 1
ATOM 1032 C C . ARG A 1 125 ? 5.152 -0.473 -4.109 1.00 87.44 125 ARG A C 1
ATOM 1034 O O . ARG A 1 125 ? 4.782 -0.942 -5.179 1.00 87.44 125 ARG A O 1
ATOM 1041 N N . LEU A 1 126 ? 4.741 0.718 -3.682 1.00 90.19 126 LEU A N 1
ATOM 1042 C CA . LEU A 1 126 ? 3.874 1.596 -4.472 1.00 90.19 126 LEU A CA 1
ATOM 1043 C C . LEU A 1 126 ? 4.623 2.262 -5.632 1.00 90.19 126 LEU A C 1
ATOM 1045 O O . LEU A 1 126 ? 4.028 2.527 -6.681 1.00 90.19 126 LEU A O 1
ATOM 1049 N N . VAL A 1 127 ? 5.915 2.532 -5.447 1.00 86.25 127 VAL A N 1
ATOM 1050 C CA . VAL A 1 127 ? 6.784 3.184 -6.428 1.00 86.25 127 VAL A CA 1
ATOM 1051 C C . VAL A 1 127 ? 7.530 2.124 -7.228 1.00 86.25 127 VAL A C 1
ATOM 1053 O O . VAL A 1 127 ? 8.672 1.784 -6.939 1.00 86.25 127 VAL A O 1
ATOM 1056 N N . TRP A 1 128 ? 6.871 1.595 -8.256 1.00 75.94 128 TRP A N 1
ATOM 1057 C CA . TRP A 1 128 ? 7.520 0.718 -9.229 1.00 75.94 128 TRP A CA 1
ATOM 1058 C C . TRP A 1 128 ? 8.033 1.507 -10.437 1.00 75.94 128 TRP A C 1
ATOM 1060 O O . TRP A 1 128 ? 7.382 2.469 -10.854 1.00 75.94 128 TRP A O 1
ATOM 1070 N N . PRO A 1 129 ? 9.174 1.111 -11.033 1.00 75.88 129 PRO A N 1
ATOM 1071 C CA . PRO A 1 129 ? 9.636 1.712 -12.275 1.00 75.88 129 PRO A CA 1
ATOM 1072 C C . PRO A 1 129 ? 8.591 1.573 -13.391 1.00 75.88 129 PRO A C 1
ATOM 1074 O O . PRO A 1 129 ? 8.024 0.503 -13.596 1.00 75.88 129 PRO A O 1
ATOM 1077 N N . HIS A 1 130 ? 8.371 2.643 -14.157 1.00 74.81 130 HIS A N 1
ATOM 1078 C CA . HIS A 1 130 ? 7.376 2.668 -15.242 1.00 74.81 130 HIS A CA 1
ATOM 1079 C C . HIS A 1 130 ? 7.828 1.965 -16.526 1.00 74.81 130 HIS A C 1
ATOM 1081 O O . HIS A 1 130 ? 7.054 1.843 -17.473 1.00 74.81 130 HIS A O 1
ATOM 1087 N N . TYR A 1 131 ? 9.082 1.522 -16.570 1.00 84.94 131 TYR A N 1
ATOM 1088 C CA . TYR A 1 131 ? 9.693 0.948 -17.756 1.00 84.94 131 TYR A CA 1
ATOM 1089 C C . TYR A 1 131 ? 10.288 -0.414 -17.436 1.00 84.94 131 TYR A C 1
ATOM 1091 O O . TYR A 1 131 ? 10.955 -0.583 -16.415 1.00 84.94 131 TYR A O 1
ATOM 1099 N N . ILE A 1 132 ? 10.091 -1.357 -18.353 1.00 91.06 132 ILE A N 1
ATOM 1100 C CA . ILE A 1 132 ? 10.800 -2.633 -18.378 1.00 91.06 132 ILE A CA 1
ATOM 1101 C C . ILE A 1 132 ? 11.705 -2.607 -19.608 1.00 91.06 132 ILE A C 1
ATOM 1103 O O . ILE A 1 132 ? 11.221 -2.587 -20.740 1.00 91.06 132 ILE A O 1
ATOM 1107 N N . LYS A 1 133 ? 13.021 -2.596 -19.401 1.00 92.50 133 LYS A N 1
ATOM 1108 C CA . LYS A 1 133 ? 13.991 -2.824 -20.473 1.00 92.50 133 LYS A CA 1
ATOM 1109 C C . LYS A 1 133 ? 14.062 -4.323 -20.730 1.00 92.50 133 LYS A C 1
ATOM 1111 O O . LYS A 1 133 ? 14.329 -5.086 -19.810 1.00 92.50 133 LYS A O 1
ATOM 1116 N N . ILE A 1 134 ? 13.844 -4.740 -21.970 1.00 93.88 134 ILE A N 1
ATOM 1117 C CA . ILE A 1 134 ? 13.956 -6.144 -22.372 1.00 93.88 134 ILE A CA 1
ATOM 1118 C C . ILE A 1 134 ? 15.247 -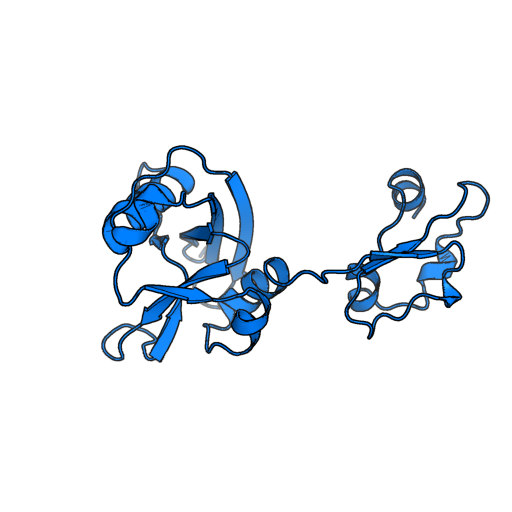6.296 -23.170 1.00 93.88 134 ILE A C 1
ATOM 1120 O O . ILE A 1 134 ? 15.449 -5.573 -24.145 1.00 93.88 134 ILE A O 1
ATOM 1124 N N . SER A 1 135 ? 16.122 -7.215 -22.765 1.00 93.31 135 SER A N 1
ATOM 1125 C CA . SER A 1 135 ? 17.334 -7.541 -23.523 1.00 93.31 135 SER A CA 1
ATOM 1126 C C . SER A 1 135 ? 17.711 -9.011 -23.362 1.00 93.31 135 SER A C 1
ATOM 1128 O O . SER A 1 135 ? 17.385 -9.650 -22.363 1.00 93.31 135 SER A O 1
ATOM 1130 N N . HIS A 1 136 ? 18.415 -9.530 -24.365 1.00 92.25 136 HIS A N 1
ATOM 1131 C CA . HIS A 1 136 ? 19.027 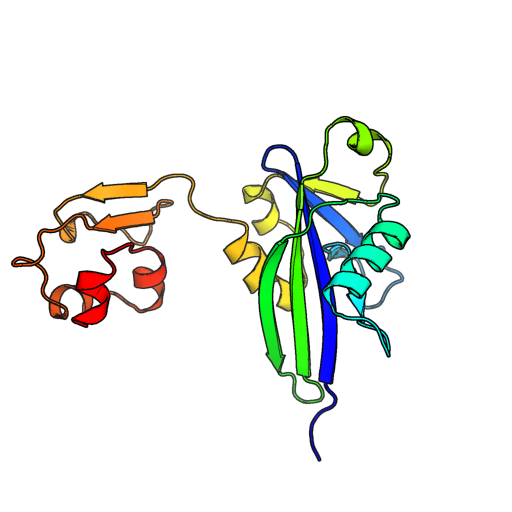-10.857 -24.347 1.00 92.25 136 HIS A CA 1
ATOM 1132 C C . HIS A 1 136 ? 20.386 -10.865 -23.628 1.00 92.25 136 HIS A C 1
ATOM 1134 O O . HIS A 1 136 ? 20.881 -11.921 -23.242 1.00 92.25 136 HIS A O 1
ATOM 1140 N N . GLN A 1 137 ? 20.990 -9.692 -23.420 1.00 90.75 137 GLN A N 1
ATOM 1141 C CA . GLN A 1 137 ? 22.326 -9.553 -22.852 1.00 90.75 137 GLN A CA 1
ATOM 1142 C C . GLN A 1 137 ? 22.252 -9.045 -21.416 1.00 90.75 137 GLN A C 1
ATOM 1144 O O . GLN A 1 137 ? 21.906 -7.890 -21.181 1.00 90.75 137 GLN A O 1
ATOM 1149 N N . LEU A 1 138 ? 22.659 -9.859 -20.441 1.00 90.31 138 LEU A N 1
ATOM 1150 C CA . LEU A 1 138 ? 22.710 -9.416 -19.043 1.00 90.31 138 LEU A CA 1
ATOM 1151 C C . LEU A 1 138 ? 23.675 -8.236 -18.836 1.00 90.31 138 LEU A C 1
ATOM 1153 O O . LEU A 1 138 ? 23.466 -7.409 -17.955 1.00 90.31 138 LEU A O 1
ATOM 1157 N N . SER A 1 139 ? 24.682 -8.080 -19.702 1.00 91.31 139 SER A N 1
ATOM 1158 C CA . SER A 1 139 ? 25.575 -6.914 -19.710 1.00 91.31 139 SER A CA 1
ATOM 1159 C C . SER A 1 139 ? 24.868 -5.582 -19.972 1.00 91.31 139 SER A C 1
ATOM 1161 O O . SER A 1 139 ? 25.478 -4.537 -19.758 1.00 91.31 139 SER A O 1
ATOM 1163 N N . ASP A 1 140 ? 23.609 -5.582 -20.416 1.00 91.69 140 ASP A N 1
ATOM 1164 C CA . ASP A 1 140 ? 22.775 -4.386 -20.570 1.00 91.69 140 ASP A CA 1
ATOM 1165 C C . ASP A 1 140 ? 22.046 -3.973 -19.290 1.00 91.69 140 ASP A C 1
ATOM 1167 O O . ASP A 1 140 ? 21.415 -2.904 -19.271 1.00 91.69 140 ASP A O 1
ATOM 1171 N N . PHE A 1 141 ? 22.100 -4.814 -18.255 1.00 93.19 141 PHE A N 1
ATOM 1172 C CA . PHE A 1 141 ? 21.484 -4.550 -16.969 1.00 93.19 141 PHE A CA 1
ATOM 1173 C C . PHE A 1 141 ? 22.224 -3.410 -16.266 1.00 93.19 141 PHE A C 1
ATOM 1175 O O . PHE A 1 141 ? 23.449 -3.421 -16.120 1.00 93.19 141 PHE A O 1
ATOM 1182 N N . ARG A 1 142 ? 21.465 -2.381 -15.896 1.00 92.00 142 ARG A N 1
ATOM 1183 C CA . ARG A 1 142 ? 21.927 -1.180 -15.195 1.00 92.00 142 ARG A CA 1
ATOM 1184 C C . ARG A 1 142 ? 21.053 -1.029 -13.949 1.00 92.00 142 ARG A C 1
ATOM 1186 O O . ARG A 1 142 ? 19.961 -0.471 -14.074 1.00 92.00 142 ARG A O 1
ATOM 1193 N N . PRO A 1 143 ? 21.455 -1.584 -12.792 1.00 85.69 143 PRO A N 1
ATOM 1194 C CA . PRO A 1 143 ? 20.659 -1.534 -11.563 1.00 85.69 143 PRO A CA 1
ATOM 1195 C C . PRO A 1 143 ? 20.324 -0.108 -11.110 1.00 85.69 143 PRO A C 1
ATOM 1197 O O . PRO A 1 143 ? 19.310 0.128 -10.458 1.00 85.69 143 PRO A O 1
ATOM 1200 N N . GLU A 1 144 ? 21.145 0.868 -11.482 1.00 85.62 144 GLU A N 1
ATOM 1201 C CA . GLU A 1 144 ? 20.964 2.289 -11.204 1.00 85.62 144 GLU A CA 1
ATOM 1202 C C . GLU A 1 144 ? 19.868 2.955 -12.055 1.00 85.62 144 GLU A C 1
ATOM 1204 O O . GLU A 1 144 ? 19.400 4.043 -11.716 1.00 85.62 144 GLU A O 1
ATOM 1209 N N . ALA A 1 145 ? 19.430 2.325 -13.149 1.00 84.62 145 ALA A N 1
ATOM 1210 C CA . ALA A 1 145 ? 18.393 2.877 -14.011 1.00 84.62 145 ALA A CA 1
ATOM 1211 C C . ALA A 1 145 ? 17.016 2.853 -13.327 1.00 84.62 145 ALA A C 1
ATOM 1213 O O . ALA A 1 145 ? 16.671 1.934 -12.582 1.00 84.62 145 ALA A O 1
ATOM 1214 N N . ASN A 1 146 ? 16.175 3.844 -13.641 1.00 84.25 146 ASN A N 1
ATOM 1215 C CA . ASN A 1 146 ? 14.776 3.877 -13.204 1.00 84.25 146 ASN A CA 1
ATOM 1216 C C . ASN A 1 146 ? 13.885 2.985 -14.094 1.00 84.25 146 ASN A C 1
ATOM 1218 O O . ASN A 1 146 ? 12.906 3.439 -14.690 1.00 84.25 146 ASN A O 1
ATOM 1222 N N . SER A 1 147 ? 14.275 1.719 -14.235 1.00 87.81 147 SER A N 1
ATOM 1223 C CA . SER A 1 147 ? 13.585 0.697 -15.023 1.00 87.81 147 SER A CA 1
ATOM 1224 C C . SER A 1 147 ? 13.825 -0.681 -14.419 1.00 87.81 147 SER A C 1
ATOM 1226 O O . SER A 1 147 ? 14.914 -0.945 -13.912 1.00 87.81 147 SER A O 1
ATOM 1228 N N . LEU A 1 148 ? 12.852 -1.575 -14.546 1.00 90.06 148 LEU A N 1
ATOM 1229 C CA . LEU A 1 148 ? 13.083 -3.007 -14.374 1.00 90.06 148 LEU A CA 1
ATOM 1230 C C . LEU A 1 148 ? 13.785 -3.560 -15.617 1.00 90.06 148 LEU 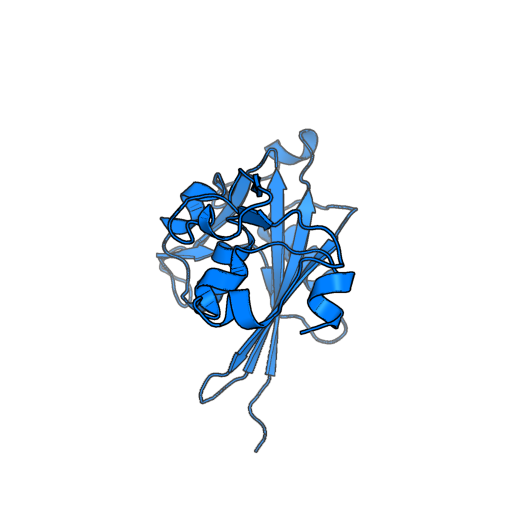A C 1
ATOM 1232 O O . LEU A 1 148 ? 13.695 -2.982 -16.704 1.00 90.06 148 LEU A O 1
ATOM 1236 N N . PHE A 1 149 ? 14.471 -4.685 -15.471 1.00 93.50 149 PHE A N 1
ATOM 1237 C CA . PHE A 1 149 ? 15.171 -5.335 -16.570 1.00 93.50 149 PHE A CA 1
ATOM 1238 C C . PHE A 1 149 ? 14.681 -6.765 -16.730 1.00 93.50 149 PHE A C 1
ATOM 1240 O O . PHE A 1 149 ? 14.882 -7.585 -15.844 1.00 93.50 149 PHE A O 1
ATOM 1247 N N . TYR A 1 150 ? 14.052 -7.076 -17.859 1.00 94.38 150 TYR A N 1
ATOM 1248 C CA . TYR A 1 150 ? 13.710 -8.445 -18.210 1.00 94.38 150 TYR A CA 1
ATOM 1249 C C . TYR A 1 150 ? 14.825 -9.049 -19.055 1.00 94.38 150 TYR A C 1
ATOM 1251 O O . TYR A 1 150 ? 15.007 -8.686 -20.224 1.00 94.38 150 TYR A O 1
ATOM 1259 N N . TRP A 1 151 ? 15.560 -9.983 -18.453 1.00 93.69 151 TRP A N 1
ATOM 1260 C CA . TRP A 1 151 ? 16.571 -10.751 -19.160 1.00 93.69 151 TRP A CA 1
ATOM 1261 C C . TRP A 1 151 ? 15.899 -11.889 -19.929 1.00 93.69 151 TRP A C 1
ATOM 1263 O O . TRP A 1 151 ? 15.572 -12.948 -19.389 1.00 93.69 151 TRP A O 1
ATOM 1273 N N . ARG A 1 152 ? 15.642 -11.635 -21.212 1.00 91.62 152 ARG A N 1
ATOM 1274 C CA . ARG A 1 152 ? 14.986 -12.578 -22.112 1.00 91.62 152 ARG A CA 1
ATOM 1275 C C . ARG A 1 152 ? 16.039 -13.495 -22.722 1.00 91.62 152 ARG A C 1
ATOM 1277 O O . ARG A 1 152 ? 16.631 -13.157 -23.737 1.00 91.62 152 ARG A O 1
ATOM 1284 N N . ILE A 1 153 ? 16.270 -14.648 -22.115 1.00 87.88 153 ILE A N 1
ATOM 1285 C CA . ILE A 1 153 ? 17.276 -15.616 -22.568 1.00 87.88 153 ILE A CA 1
ATOM 1286 C C . ILE A 1 153 ? 16.654 -16.993 -22.798 1.00 87.88 153 ILE A C 1
ATOM 1288 O O . ILE A 1 153 ? 15.704 -17.369 -22.104 1.00 87.88 153 ILE A O 1
ATOM 1292 N N . GLU A 1 154 ? 17.176 -17.721 -23.784 1.00 83.88 154 GLU A N 1
ATOM 1293 C CA . GLU A 1 154 ? 16.762 -19.096 -24.062 1.00 83.88 154 GLU A CA 1
ATOM 1294 C C . GLU A 1 154 ? 17.227 -20.052 -22.939 1.00 83.88 154 GLU A C 1
ATOM 1296 O O . GLU A 1 154 ? 18.262 -19.803 -22.311 1.00 83.88 154 GLU A O 1
ATOM 1301 N N . PRO A 1 155 ? 16.483 -21.136 -22.638 1.00 78.19 155 PRO A N 1
ATOM 1302 C CA . PRO A 1 155 ? 16.761 -22.006 -21.488 1.00 78.19 155 PRO A CA 1
ATOM 1303 C C . PRO A 1 155 ? 18.122 -22.697 -21.448 1.00 78.19 155 PRO A C 1
ATOM 1305 O O . PRO A 1 155 ? 18.546 -23.112 -20.368 1.00 78.19 155 PRO A O 1
ATOM 1308 N N . ASP A 1 156 ? 18.766 -22.865 -22.595 1.00 82.12 156 ASP A N 1
ATOM 1309 C CA . ASP A 1 156 ? 20.081 -23.481 -22.769 1.00 82.12 156 ASP A CA 1
ATOM 1310 C C . ASP A 1 156 ? 21.241 -22.492 -22.576 1.00 82.12 156 ASP A C 1
ATOM 1312 O O . ASP A 1 156 ? 22.380 -22.916 -22.393 1.00 82.12 156 ASP A O 1
ATOM 1316 N N . GLN A 1 157 ? 20.959 -21.187 -22.579 1.00 80.94 157 GLN A N 1
ATOM 1317 C CA . GLN A 1 157 ? 21.960 -20.125 -22.440 1.00 80.94 157 GLN A CA 1
ATOM 1318 C C . GLN A 1 157 ? 22.004 -19.513 -21.030 1.00 80.94 157 GLN A C 1
ATOM 1320 O O . GLN A 1 157 ? 22.855 -18.671 -20.756 1.00 80.94 157 GLN A O 1
ATOM 1325 N N . PHE A 1 158 ? 21.096 -19.909 -20.132 1.00 85.12 158 PHE A N 1
ATOM 1326 C CA . PHE A 1 158 ? 21.061 -19.419 -18.755 1.00 85.12 158 PHE A CA 1
ATOM 1327 C C . PHE A 1 158 ? 22.086 -20.137 -17.866 1.00 85.12 158 PHE A C 1
ATOM 1329 O O . PHE A 1 158 ? 22.030 -21.359 -17.715 1.00 85.12 158 PHE A O 1
ATOM 1336 N N . LEU A 1 159 ? 22.958 -19.368 -17.211 1.00 84.06 159 LEU A N 1
ATOM 1337 C CA . LEU A 1 159 ? 23.879 -19.845 -16.179 1.00 84.06 159 LEU A CA 1
ATOM 1338 C C . LEU A 1 159 ? 23.670 -19.029 -14.896 1.00 84.06 159 LEU A C 1
ATOM 1340 O O . LEU A 1 159 ? 23.803 -17.809 -14.910 1.00 84.06 159 LEU A O 1
ATOM 1344 N N . ALA A 1 160 ? 23.368 -19.681 -13.768 1.00 84.38 160 ALA A N 1
ATOM 1345 C CA . ALA A 1 160 ? 23.112 -18.985 -12.496 1.00 84.38 160 ALA A CA 1
ATOM 1346 C C . ALA A 1 160 ? 24.315 -18.137 -12.025 1.00 84.38 160 ALA A C 1
ATOM 1348 O O . ALA A 1 160 ? 24.149 -17.078 -11.419 1.00 84.38 160 ALA A O 1
ATOM 1349 N N . GLU A 1 161 ? 25.529 -18.562 -12.382 1.00 87.75 161 GLU A N 1
ATOM 1350 C CA . GLU A 1 161 ? 26.795 -17.880 -12.095 1.00 87.75 161 GLU A CA 1
ATOM 1351 C C . GLU A 1 161 ? 26.858 -16.455 -12.664 1.00 87.75 161 GLU A C 1
ATOM 1353 O O . GLU A 1 161 ? 27.509 -15.584 -12.081 1.00 87.75 161 GLU A O 1
ATOM 1358 N N . ASP A 1 162 ? 26.128 -16.181 -13.753 1.00 86.00 162 ASP A N 1
ATOM 1359 C CA . ASP A 1 162 ? 26.043 -14.855 -14.372 1.00 86.00 162 ASP A CA 1
ATOM 1360 C C . ASP A 1 162 ? 25.467 -13.787 -13.429 1.00 86.00 162 ASP A C 1
ATOM 1362 O O . ASP A 1 162 ? 25.688 -12.582 -13.634 1.00 86.00 162 ASP A O 1
ATOM 1366 N N . LEU A 1 163 ? 24.734 -14.224 -12.399 1.00 89.31 163 LEU A N 1
ATOM 1367 C CA . LEU A 1 163 ? 24.077 -13.378 -11.409 1.00 89.31 163 LEU A CA 1
ATOM 1368 C C . LEU A 1 163 ? 24.955 -13.093 -10.186 1.00 89.31 163 LEU A C 1
ATOM 1370 O O . LEU A 1 163 ? 24.721 -12.098 -9.507 1.00 89.31 163 LEU A O 1
ATOM 1374 N N . HIS A 1 164 ? 26.007 -13.883 -9.939 1.00 89.94 164 HIS A N 1
ATOM 1375 C CA . HIS A 1 164 ? 26.873 -13.743 -8.755 1.00 89.94 164 HIS A CA 1
ATOM 1376 C C . HIS A 1 164 ? 27.614 -12.399 -8.677 1.00 89.94 164 HIS A C 1
ATOM 1378 O O . HIS A 1 164 ? 28.098 -12.012 -7.616 1.00 89.94 164 HIS A O 1
ATOM 1384 N N . ARG A 1 165 ? 27.715 -11.678 -9.798 1.00 89.12 165 ARG A N 1
ATOM 1385 C CA . ARG A 1 165 ? 28.319 -10.338 -9.869 1.00 89.12 165 ARG A CA 1
ATOM 1386 C C . ARG A 1 165 ? 27.396 -9.204 -9.404 1.00 89.12 165 ARG A C 1
ATOM 1388 O O . ARG A 1 165 ? 27.863 -8.072 -9.326 1.00 89.12 165 ARG A O 1
ATOM 1395 N N . TYR A 1 166 ? 26.117 -9.480 -9.145 1.00 90.50 166 TYR A N 1
ATOM 1396 C CA . TYR A 1 166 ? 25.130 -8.492 -8.704 1.00 90.50 166 TYR A CA 1
ATOM 1397 C C . TYR A 1 166 ? 24.769 -8.705 -7.235 1.00 90.50 166 TYR A C 1
ATOM 1399 O O . TYR A 1 166 ? 24.741 -9.835 -6.746 1.00 90.50 166 TYR A O 1
ATOM 1407 N N . SER A 1 167 ? 24.483 -7.616 -6.522 1.00 91.19 167 SER A N 1
ATOM 1408 C CA . SER A 1 167 ? 24.015 -7.707 -5.139 1.00 91.19 167 SER A CA 1
ATOM 1409 C C . SER A 1 167 ? 22.558 -8.179 -5.076 1.00 91.19 167 SER A C 1
ATOM 1411 O O . SER A 1 167 ? 21.795 -8.026 -6.032 1.00 91.19 167 SER A O 1
ATOM 1413 N N . SER A 1 168 ? 22.127 -8.695 -3.922 1.00 86.31 168 SER A N 1
ATOM 1414 C CA . SER A 1 168 ? 20.716 -9.044 -3.705 1.00 86.31 168 SER A CA 1
ATOM 1415 C C . SER A 1 168 ? 19.773 -7.846 -3.851 1.00 86.31 168 SER A C 1
ATOM 1417 O O . SER A 1 168 ? 18.599 -8.038 -4.146 1.00 86.31 168 SER A O 1
ATOM 1419 N N . GLU A 1 169 ? 20.261 -6.622 -3.636 1.00 85.31 169 GLU A N 1
ATOM 1420 C CA . GLU A 1 169 ? 19.493 -5.392 -3.848 1.00 85.31 169 GLU A CA 1
ATOM 1421 C C . GLU A 1 169 ? 19.312 -5.105 -5.343 1.00 85.31 169 GLU A C 1
ATOM 1423 O O . GLU A 1 169 ? 18.197 -4.835 -5.790 1.00 85.31 169 GLU A O 1
ATOM 1428 N N . ASP A 1 170 ? 20.373 -5.260 -6.137 1.00 88.44 170 ASP A N 1
ATOM 1429 C CA . ASP A 1 170 ? 20.312 -5.086 -7.590 1.00 88.44 170 ASP A CA 1
ATOM 1430 C C . ASP A 1 170 ? 19.356 -6.096 -8.228 1.00 88.44 170 ASP A C 1
ATOM 1432 O O . ASP A 1 170 ? 18.524 -5.738 -9.063 1.00 88.44 170 ASP A O 1
ATOM 1436 N N . LEU A 1 171 ? 19.430 -7.358 -7.798 1.00 89.94 171 LEU A N 1
ATOM 1437 C CA . LEU A 1 171 ? 18.614 -8.443 -8.343 1.00 89.94 171 LEU A CA 1
ATOM 1438 C C . LEU A 1 171 ? 17.107 -8.246 -8.121 1.00 89.94 171 LEU A C 1
ATOM 1440 O O . LEU A 1 171 ? 16.320 -8.822 -8.865 1.00 89.94 171 LEU A O 1
ATOM 1444 N N . GLN A 1 172 ? 16.676 -7.371 -7.204 1.00 86.69 172 GLN A N 1
ATOM 1445 C CA . GLN A 1 172 ? 15.256 -7.008 -7.069 1.00 86.69 172 GLN A CA 1
ATOM 1446 C C . GLN A 1 172 ? 14.700 -6.296 -8.312 1.00 86.69 172 GLN A C 1
ATOM 1448 O O . GLN A 1 172 ? 13.488 -6.271 -8.519 1.00 86.69 172 GLN A O 1
ATOM 1453 N N . LYS A 1 173 ? 15.568 -5.715 -9.152 1.00 88.38 173 LYS A N 1
ATOM 1454 C CA . LYS A 1 173 ? 15.188 -5.044 -10.407 1.00 88.38 173 LYS A CA 1
ATOM 1455 C C . LYS A 1 173 ? 15.294 -5.954 -11.632 1.00 88.38 173 LYS A C 1
ATOM 1457 O O . LYS A 1 173 ? 14.971 -5.517 -12.741 1.00 88.38 173 LYS A O 1
ATOM 1462 N N . LEU A 1 174 ? 15.749 -7.193 -11.446 1.00 91.81 174 LEU A N 1
ATOM 1463 C CA . LEU A 1 174 ? 15.879 -8.191 -12.496 1.00 91.81 174 LEU A CA 1
ATOM 1464 C C . LEU A 1 174 ? 14.622 -9.069 -12.550 1.00 91.81 174 LEU A C 1
ATOM 1466 O O . LEU A 1 174 ? 14.214 -9.676 -11.567 1.00 91.81 174 LEU A O 1
ATOM 1470 N N . ILE A 1 175 ? 14.038 -9.176 -13.737 1.00 92.38 175 ILE A N 1
ATOM 1471 C CA . ILE A 1 175 ? 12.977 -10.122 -14.067 1.00 92.38 175 ILE A CA 1
ATOM 1472 C C . ILE A 1 175 ? 13.614 -11.237 -14.900 1.00 92.38 175 ILE A C 1
ATOM 1474 O O . ILE A 1 175 ? 14.298 -10.963 -15.890 1.00 92.38 175 ILE A O 1
ATOM 1478 N N . ILE A 1 176 ? 13.363 -12.490 -14.525 1.00 91.50 176 ILE A N 1
ATOM 1479 C CA . ILE A 1 176 ? 13.780 -13.684 -15.274 1.00 91.50 176 ILE A CA 1
ATOM 1480 C C . ILE A 1 176 ? 12.599 -14.636 -15.475 1.00 91.50 176 ILE A C 1
ATOM 1482 O O . ILE A 1 176 ? 11.565 -14.516 -14.819 1.00 91.50 176 ILE A O 1
ATOM 1486 N N . ASN A 1 177 ? 12.748 -15.583 -16.401 1.00 89.31 177 ASN A N 1
ATOM 1487 C CA . ASN A 1 177 ? 11.783 -16.667 -16.569 1.00 89.31 177 ASN A CA 1
ATOM 1488 C C . ASN A 1 177 ? 11.751 -17.548 -15.301 1.00 89.31 177 ASN A C 1
ATOM 1490 O O . ASN A 1 177 ? 12.799 -17.839 -14.723 1.00 89.31 177 ASN A O 1
ATOM 1494 N N . ILE A 1 178 ? 10.560 -17.992 -14.891 1.00 85.94 178 ILE A N 1
ATOM 1495 C CA . ILE A 1 178 ? 10.372 -18.888 -13.743 1.00 85.94 178 ILE A CA 1
ATOM 1496 C C . ILE A 1 178 ? 11.135 -20.213 -13.895 1.00 85.94 178 ILE A C 1
ATOM 1498 O O . ILE A 1 178 ? 11.687 -20.709 -12.918 1.00 85.94 178 ILE A O 1
ATOM 1502 N N . GLU A 1 179 ? 11.235 -20.751 -15.111 1.00 86.25 179 GLU A N 1
ATOM 1503 C CA . GLU A 1 179 ? 12.006 -21.965 -15.407 1.00 86.25 179 GLU A CA 1
ATOM 1504 C C . GLU A 1 179 ? 13.504 -21.762 -15.156 1.00 86.25 179 GLU A C 1
ATOM 1506 O O . GLU A 1 179 ? 14.200 -22.696 -14.765 1.00 86.25 179 GLU A O 1
ATOM 1511 N N . HIS A 1 180 ? 14.004 -20.538 -15.352 1.00 86.19 180 HIS A N 1
ATOM 1512 C CA . HIS A 1 180 ? 15.400 -20.190 -15.078 1.00 86.19 180 HIS A CA 1
ATOM 1513 C C . HIS A 1 180 ? 15.620 -19.983 -13.586 1.00 86.19 180 HIS A C 1
ATOM 1515 O O . HIS A 1 180 ? 16.592 -20.493 -13.044 1.00 86.19 180 HIS A O 1
ATOM 1521 N N . PHE A 1 181 ? 14.686 -19.309 -12.905 1.00 84.25 181 PHE A N 1
ATOM 1522 C CA . PHE A 1 181 ? 14.724 -19.152 -11.449 1.00 84.25 181 PHE A CA 1
ATOM 1523 C C . PHE A 1 181 ? 14.779 -20.505 -10.726 1.00 84.25 181 PHE A C 1
ATOM 1525 O O . PHE A 1 181 ? 15.529 -20.659 -9.774 1.00 84.25 181 PHE A O 1
ATOM 1532 N N . GLN A 1 182 ? 14.040 -21.509 -11.206 1.00 83.00 182 GLN A N 1
ATOM 1533 C CA . GLN A 1 182 ? 14.047 -22.862 -10.634 1.00 83.00 182 GLN A CA 1
ATOM 1534 C C . GLN A 1 182 ? 15.369 -23.628 -10.818 1.00 83.00 182 GLN A C 1
ATOM 1536 O O . GLN A 1 182 ? 15.553 -24.666 -10.184 1.00 83.00 182 GLN A O 1
ATOM 1541 N N . LYS A 1 183 ? 16.265 -23.161 -11.696 1.00 79.00 183 LYS A N 1
ATOM 1542 C CA . LYS A 1 183 ? 17.600 -23.742 -11.917 1.00 79.00 183 LYS A CA 1
ATOM 1543 C C . LYS A 1 183 ? 18.693 -23.079 -11.068 1.00 79.00 183 LYS A C 1
ATOM 1545 O O . LYS A 1 183 ? 19.837 -23.524 -11.144 1.00 79.00 183 LYS A O 1
ATOM 1550 N N . MET A 1 184 ? 18.363 -22.007 -10.344 1.00 77.88 184 MET A N 1
ATOM 1551 C CA . MET A 1 184 ? 19.255 -21.337 -9.390 1.00 77.88 184 MET A CA 1
ATOM 1552 C C . MET A 1 184 ? 19.285 -22.086 -8.060 1.00 77.88 184 MET A C 1
ATOM 1554 O O . MET A 1 184 ? 20.380 -22.130 -7.460 1.00 77.88 184 MET A O 1
#

pLDDT: mean 90.11, std 9.31, range [46.75, 98.25]

Mean predicted aligned error: 7.65 Å

Foldseek 3Di:
DDAAEWEKAFEFEDEPQWTKKFAADPPDDPHGFIDTFIGTDDPPDDSVRRHQVRCCVPFVDHDDDKDFDDWDWDDDPRYIYIYGYMYDYDDPVCVVSGDPPMDIDRLVCLVVGGHPPSCPVVSVSSDQQPAEDEDCDPVPQDLPDSYAYENDHDPVPADPVVCVVDDPSSCVSYDYDPSSVVVD

Secondary structure (DSSP, 8-state):
-PPPEEEEEEEEEEETTEEEEEE--TTSTT-S-EE-SEEEPPTT--HHHHHHHHHHHHH----S--EEEEEEEEE-SS-EEEEEEEEEEPPTTTGGG--TT-EEEEHHHHTTS---GGGHHHHHHH---S-EEEES-GGG--TTSSSEEEE---TTT--GGGGTTS-TTGGGGEE--HHHHTT-

Sequence (184 aa):
MSKPVIDIAIGLLLHRGKVLVGWRQAKQHQGNKYEFPGGKVESGESPEEACRREIYEEVGIGLSQWYVFDRIQHEYDDIVVNLHLFYAYVPDDLMQLIHQPWTWYAREQLTRLNFPKANDSIIQRLVWPHYIKISHQLSDFRPEANSLFYWRIEPDQFLAEDLHRYSSEDLQKLIINIEHFQKM

Organism: NCBI:txid108980

InterPro domains:
  IPR000086 NUDIX hydrolase domain [PS51462] (1-126)
  IPR015797 NUDIX hydrolase-like domain superfamily [SSF55811] (3-126)
  IPR020084 NUDIX hydrolase, conserved site [PS00893] (39-60)
  IPR020476 NUDIX hydrolase [PR00502] (34-48)
  IPR020476 NUDIX hydrolase [PR00502] (48-63)
  IPR029119 Adenine DNA glycosylase, C-terminal [PF14815] (10-124)
  IPR047127 Mutator MutT-like [PTHR47707] (4-127)